Protein AF-A0AA38L4W4-F1 (afdb_monomer)

Organism: NCBI:txid2804958

Nearest PDB structures (foldseek):
  6xns-assembly1_B  TM=3.074E-01  e=1.200E+00  synthetic construct
  6xr2-assembly1_A  TM=2.740E-01  e=6.278E+00  synthetic construct
  6xr1-assembly1_A  TM=2.408E-01  e=6.834E+00  synthetic construct

Structure (mmCIF, N/CA/C/O backbone):
data_AF-A0AA38L4W4-F1
#
_entry.id   AF-A0AA38L4W4-F1
#
loop_
_atom_site.group_PDB
_atom_site.id
_atom_site.type_symbol
_atom_site.label_atom_id
_atom_site.label_alt_id
_atom_site.label_comp_id
_atom_site.label_asym_id
_atom_site.label_entity_id
_atom_site.label_seq_id
_atom_site.pdbx_PDB_ins_code
_atom_site.Cartn_x
_atom_site.Cartn_y
_atom_site.Cartn_z
_atom_site.occupancy
_atom_site.B_iso_or_equiv
_atom_site.auth_seq_id
_atom_site.auth_comp_id
_atom_site.auth_asym_id
_atom_site.auth_atom_id
_atom_site.pdbx_PDB_model_num
ATOM 1 N N . MET A 1 1 ? -20.985 -38.200 27.742 1.00 36.62 1 MET A N 1
ATOM 2 C CA . MET A 1 1 ? -21.095 -37.458 29.016 1.00 36.62 1 MET A CA 1
ATOM 3 C C . MET A 1 1 ? -19.971 -36.425 29.022 1.00 36.62 1 MET A C 1
ATOM 5 O O . MET A 1 1 ? -18.823 -36.801 29.192 1.00 36.62 1 MET A O 1
ATOM 9 N N . VAL A 1 2 ? -20.262 -35.171 28.666 1.00 36.47 2 VAL A N 1
ATOM 10 C CA . VAL A 1 2 ? -19.267 -34.078 28.641 1.00 36.47 2 VAL A CA 1
ATOM 11 C C . VAL A 1 2 ? -19.357 -33.360 29.991 1.00 36.47 2 VAL A C 1
ATOM 13 O O . VAL A 1 2 ? -20.481 -33.043 30.386 1.00 36.47 2 VAL A O 1
ATOM 16 N N . PRO A 1 3 ? -18.257 -33.122 30.730 1.00 41.88 3 PRO A N 1
ATOM 17 C CA . PRO A 1 3 ? -18.348 -32.478 32.035 1.00 41.88 3 PRO A CA 1
ATOM 18 C C . PRO A 1 3 ? -18.835 -31.034 31.882 1.00 41.88 3 PRO A C 1
ATOM 20 O O . PRO A 1 3 ? -18.290 -30.259 31.093 1.00 41.88 3 PRO A O 1
ATOM 23 N N . ALA A 1 4 ? -19.870 -30.679 32.641 1.00 43.75 4 ALA A N 1
ATOM 24 C CA . ALA A 1 4 ? -20.358 -29.315 32.748 1.00 43.75 4 ALA A CA 1
ATOM 25 C C . ALA A 1 4 ? -19.302 -28.447 33.450 1.00 43.75 4 ALA A C 1
ATOM 27 O O . ALA A 1 4 ? -18.965 -28.678 34.609 1.00 43.75 4 ALA A O 1
ATOM 28 N N . TRP A 1 5 ? -18.783 -27.441 32.746 1.00 36.19 5 TRP A N 1
ATOM 29 C CA . TRP A 1 5 ? -17.959 -26.393 33.346 1.00 36.19 5 TRP A CA 1
ATOM 30 C C . TRP A 1 5 ? -18.799 -25.579 34.346 1.00 36.19 5 TRP A C 1
ATOM 32 O O . TRP A 1 5 ? -19.911 -25.170 33.989 1.00 36.19 5 TRP A O 1
ATOM 42 N N . PRO A 1 6 ? -18.310 -25.296 35.569 1.00 47.44 6 PRO A N 1
ATOM 43 C CA . PRO A 1 6 ? -19.050 -24.482 36.524 1.00 47.44 6 PRO A CA 1
ATOM 44 C C . PRO A 1 6 ? -19.206 -23.055 35.984 1.00 47.44 6 PRO A C 1
ATOM 46 O O . PRO A 1 6 ? -18.238 -22.305 35.867 1.00 47.44 6 PRO A O 1
ATOM 49 N N . ARG A 1 7 ? -20.439 -22.659 35.650 1.00 54.59 7 ARG A N 1
ATOM 50 C CA . ARG A 1 7 ? -20.786 -21.257 35.392 1.00 54.59 7 ARG A CA 1
ATOM 51 C C . ARG A 1 7 ? -21.053 -20.567 36.722 1.00 54.59 7 ARG A C 1
ATOM 53 O O . ARG A 1 7 ? -22.161 -20.663 37.238 1.00 54.59 7 ARG A O 1
ATOM 60 N N . ARG A 1 8 ? -20.053 -19.860 37.242 1.00 44.84 8 ARG A N 1
ATOM 61 C CA . ARG A 1 8 ? -20.207 -18.614 38.015 1.00 44.84 8 ARG A CA 1
ATOM 62 C C . ARG A 1 8 ? -18.814 -18.046 38.268 1.00 44.84 8 ARG A C 1
ATOM 64 O O . ARG A 1 8 ? -18.129 -18.460 39.195 1.00 44.84 8 ARG A O 1
ATOM 71 N N . PHE A 1 9 ? -18.404 -17.113 37.415 1.00 46.19 9 PHE A N 1
ATOM 72 C CA . PHE A 1 9 ? -17.373 -16.153 37.794 1.00 46.19 9 PHE A CA 1
ATOM 73 C C . PHE A 1 9 ? -18.057 -15.042 38.608 1.00 46.19 9 PHE A C 1
ATOM 75 O O . PHE A 1 9 ? -19.185 -14.683 38.259 1.00 46.19 9 PHE A O 1
ATOM 82 N N . PRO A 1 10 ? -17.443 -14.538 39.692 1.00 44.75 10 PRO A N 1
ATOM 83 C CA . PRO A 1 10 ? -17.998 -13.434 40.468 1.00 44.75 10 PRO A CA 1
ATOM 84 C C . PRO A 1 10 ? -18.181 -12.194 39.585 1.00 44.75 10 PRO A C 1
ATOM 86 O O . PRO A 1 10 ? -17.323 -11.900 38.751 1.00 44.75 10 PRO A O 1
ATOM 89 N N . GLU A 1 11 ? -19.282 -11.465 39.775 1.00 49.28 11 GLU A N 1
ATOM 90 C CA . GLU A 1 11 ? -19.464 -10.117 39.226 1.00 49.28 11 GLU A CA 1
ATOM 91 C C . GLU A 1 11 ? -18.532 -9.151 39.962 1.00 49.28 11 GLU A C 1
ATOM 93 O O . GLU A 1 11 ? -18.921 -8.445 40.890 1.00 49.28 11 GLU A O 1
ATOM 98 N N . GLU A 1 12 ? -17.262 -9.145 39.573 1.00 49.62 12 GLU A N 1
ATOM 99 C CA . GLU A 1 12 ? -16.357 -8.072 39.943 1.00 49.62 12 GLU A CA 1
ATOM 100 C C . GLU A 1 12 ? -16.561 -6.938 38.941 1.00 49.62 12 GLU A C 1
ATOM 102 O O . GLU A 1 12 ? -16.308 -7.076 37.742 1.00 49.62 12 GLU A O 1
ATOM 107 N N . ASN A 1 13 ? -17.070 -5.814 39.444 1.00 49.19 13 ASN A N 1
ATOM 108 C CA . ASN A 1 13 ? -17.356 -4.583 38.711 1.00 49.19 13 ASN A CA 1
ATOM 109 C C . ASN A 1 13 ? -16.047 -3.854 38.334 1.00 49.19 13 ASN A C 1
ATOM 111 O O . ASN A 1 13 ? -15.855 -2.664 38.584 1.00 49.19 13 ASN A O 1
ATOM 115 N N . GLN A 1 14 ? -15.091 -4.600 37.785 1.00 54.34 14 GLN A N 1
ATOM 116 C CA . GLN A 1 14 ? -13.832 -4.095 37.284 1.00 54.34 14 GLN A CA 1
ATOM 117 C C . GLN A 1 14 ? -14.110 -3.535 35.893 1.00 54.34 14 GLN A C 1
ATOM 119 O O . GLN A 1 14 ? -14.632 -4.248 35.034 1.00 54.34 14 GLN A O 1
ATOM 124 N N . LYS A 1 15 ? -13.787 -2.255 35.655 1.00 57.62 15 LYS A N 1
ATOM 125 C CA . LYS A 1 15 ? -13.764 -1.669 34.305 1.00 57.62 15 LYS A CA 1
ATOM 126 C C . LYS A 1 15 ? -12.789 -2.483 33.453 1.00 57.62 15 LYS A C 1
ATOM 128 O O . LYS A 1 15 ? -11.603 -2.179 33.383 1.00 57.62 15 LYS A O 1
ATOM 133 N N . ARG A 1 16 ? -13.274 -3.568 32.858 1.00 65.12 16 ARG A N 1
ATOM 134 C CA . ARG A 1 16 ? -12.493 -4.404 31.964 1.00 65.12 16 ARG A CA 1
ATOM 135 C C . ARG A 1 16 ? -12.269 -3.568 30.715 1.00 65.12 16 ARG A C 1
ATOM 137 O O . ARG A 1 16 ? -13.240 -3.132 30.099 1.00 65.12 16 ARG A O 1
ATOM 144 N N . ASN A 1 17 ? -11.005 -3.306 30.387 1.00 76.88 17 ASN A N 1
ATOM 145 C CA . ASN A 1 17 ? -10.654 -2.606 29.155 1.00 76.88 17 ASN A CA 1
ATOM 146 C C . ASN A 1 17 ? -11.386 -3.268 27.988 1.00 76.88 17 ASN A C 1
ATOM 148 O O . ASN A 1 17 ? -11.417 -4.502 27.893 1.00 76.88 17 ASN A O 1
ATOM 152 N N . SER A 1 18 ? -11.999 -2.456 27.128 1.00 88.25 18 SER A N 1
ATOM 153 C CA . SER A 1 18 ? -12.700 -2.998 25.972 1.00 88.25 18 SER A CA 1
ATOM 154 C C . SER A 1 18 ? -11.694 -3.712 25.054 1.00 88.25 18 SER A C 1
ATOM 156 O O . SER A 1 18 ? -10.505 -3.355 25.036 1.00 88.25 18 SER A O 1
ATOM 158 N N . PRO A 1 19 ? -12.116 -4.729 24.282 1.00 91.31 19 PRO A N 1
ATOM 159 C CA . PRO A 1 19 ? -11.262 -5.320 23.254 1.00 91.31 19 PRO A CA 1
ATOM 160 C C . PRO A 1 19 ? -10.647 -4.253 22.335 1.00 91.31 19 PRO A C 1
ATOM 162 O O . PRO A 1 19 ? -9.472 -4.336 21.986 1.00 91.31 19 PRO A O 1
ATOM 165 N N . GLU A 1 20 ? -11.407 -3.205 22.017 1.00 94.06 20 GLU A N 1
ATOM 166 C CA . GLU A 1 20 ? -10.971 -2.065 21.217 1.00 94.06 20 GLU A CA 1
ATOM 167 C C . GLU A 1 20 ? -9.845 -1.259 21.875 1.00 94.06 20 GLU A C 1
ATOM 169 O O . GLU A 1 20 ? -8.955 -0.788 21.168 1.00 94.06 20 GLU A O 1
ATOM 174 N N . ASP A 1 21 ? -9.840 -1.114 23.203 1.00 94.56 21 ASP A N 1
ATOM 175 C CA . ASP A 1 21 ? -8.754 -0.434 23.923 1.00 94.56 21 ASP A CA 1
ATOM 176 C C . ASP A 1 21 ? -7.457 -1.243 23.850 1.00 94.56 21 ASP A C 1
ATOM 178 O O . ASP A 1 21 ? -6.384 -0.681 23.640 1.00 94.56 21 ASP A O 1
ATOM 182 N N . THR A 1 22 ? -7.559 -2.571 23.947 1.00 95.62 22 THR A N 1
ATOM 183 C CA . THR A 1 22 ? -6.402 -3.471 23.816 1.00 95.62 22 THR A CA 1
ATOM 184 C C . THR A 1 22 ? -5.843 -3.433 22.395 1.00 95.62 22 THR A C 1
ATOM 186 O O . THR A 1 22 ? -4.632 -3.339 22.205 1.00 95.62 22 THR A O 1
ATOM 189 N N . ILE A 1 23 ? -6.718 -3.447 21.387 1.00 97.12 23 ILE A N 1
ATOM 190 C CA . ILE A 1 23 ? -6.331 -3.312 19.978 1.00 97.12 23 ILE A CA 1
ATOM 191 C C . ILE A 1 23 ? -5.635 -1.965 19.741 1.00 97.12 23 ILE A C 1
ATOM 193 O O . ILE A 1 23 ? -4.568 -1.938 19.129 1.00 97.12 23 ILE A O 1
ATOM 197 N N . ARG A 1 24 ? -6.193 -0.856 20.251 1.00 95.38 24 ARG A N 1
ATOM 198 C CA . ARG A 1 24 ? -5.575 0.478 20.143 1.00 95.38 24 ARG A CA 1
ATOM 199 C C . ARG A 1 24 ? -4.208 0.527 20.816 1.00 95.38 24 ARG A C 1
ATOM 201 O O . ARG A 1 24 ? -3.267 1.036 20.215 1.00 95.38 24 ARG A O 1
ATOM 208 N N . ALA A 1 25 ? -4.076 -0.041 22.013 1.00 96.06 25 ALA A N 1
ATOM 209 C CA . ALA A 1 25 ? -2.800 -0.103 22.719 1.00 96.06 25 ALA A CA 1
ATOM 210 C C . ALA A 1 25 ? -1.736 -0.875 21.918 1.00 96.06 25 ALA A C 1
ATOM 212 O O . ALA A 1 25 ? -0.610 -0.401 21.782 1.00 96.06 25 ALA A O 1
ATOM 213 N N . LEU A 1 26 ? -2.094 -2.020 21.327 1.00 95.75 26 LEU A N 1
ATOM 214 C CA . LEU A 1 26 ? -1.183 -2.790 20.474 1.00 95.75 26 LEU A CA 1
ATOM 215 C C . LEU A 1 26 ? -0.813 -2.051 19.184 1.00 95.75 26 LEU A C 1
ATOM 217 O O . LEU A 1 26 ? 0.344 -2.101 18.776 1.00 95.75 26 LEU A O 1
ATOM 221 N N . GLY A 1 27 ? -1.765 -1.353 18.561 1.00 93.62 27 GLY A N 1
ATOM 222 C CA . GLY A 1 27 ? -1.502 -0.512 17.391 1.00 93.62 27 GLY A CA 1
ATOM 223 C C . GLY A 1 27 ? -0.515 0.614 17.707 1.00 93.62 27 GLY A C 1
ATOM 224 O O . GLY A 1 27 ? 0.472 0.785 16.999 1.00 93.62 27 GLY A O 1
ATOM 225 N N . LEU A 1 28 ? -0.714 1.322 18.823 1.00 93.19 28 LEU A N 1
ATOM 226 C CA . LEU A 1 28 ? 0.213 2.359 19.290 1.00 93.19 28 LEU A CA 1
ATOM 227 C C . LEU A 1 28 ? 1.597 1.789 19.623 1.00 93.19 28 LEU A C 1
ATOM 229 O O . LEU A 1 28 ? 2.609 2.387 19.263 1.00 93.19 28 LEU A O 1
ATOM 233 N N . MET A 1 29 ? 1.651 0.618 20.261 1.00 92.88 29 MET A N 1
ATOM 234 C CA . MET A 1 29 ? 2.903 -0.087 20.536 1.00 92.88 29 MET A CA 1
ATOM 235 C C . MET A 1 29 ? 3.629 -0.472 19.241 1.00 92.88 29 MET A C 1
ATOM 237 O O . MET A 1 29 ? 4.840 -0.294 19.150 1.00 92.88 29 MET A O 1
ATOM 241 N N . ALA A 1 30 ? 2.909 -0.941 18.220 1.00 91.56 30 ALA A N 1
ATOM 242 C CA . ALA A 1 30 ? 3.486 -1.221 16.910 1.00 91.56 30 ALA A CA 1
ATOM 243 C C . ALA A 1 30 ? 4.042 0.045 16.242 1.00 91.56 30 ALA A C 1
ATOM 245 O O . ALA A 1 30 ? 5.170 0.032 15.750 1.00 91.56 30 ALA A O 1
ATOM 246 N N . SER A 1 31 ? 3.298 1.154 16.272 1.00 88.06 31 SER A N 1
ATOM 247 C CA . SER A 1 31 ? 3.785 2.446 15.778 1.00 88.06 31 SER A CA 1
ATOM 248 C C . SER A 1 31 ? 5.046 2.884 16.522 1.00 88.06 31 SER A C 1
ATOM 250 O O . SER A 1 31 ? 6.015 3.306 15.893 1.00 88.06 31 SER A O 1
ATOM 252 N N . TYR A 1 32 ? 5.082 2.714 17.846 1.00 88.50 32 TYR A N 1
ATOM 253 C CA . TYR A 1 32 ? 6.272 2.985 18.646 1.00 88.50 32 TYR A CA 1
ATOM 254 C C . TYR A 1 32 ? 7.454 2.099 18.237 1.00 88.50 32 TYR A C 1
ATOM 256 O O . TYR A 1 32 ? 8.522 2.630 17.961 1.00 88.50 32 TYR A O 1
ATOM 264 N N . PHE A 1 33 ? 7.273 0.780 18.114 1.00 88.19 33 PHE A N 1
ATOM 265 C CA . PHE A 1 33 ? 8.324 -0.136 17.648 1.00 88.19 33 PHE A CA 1
ATOM 266 C C . PHE A 1 33 ? 8.833 0.222 16.254 1.00 88.19 33 PHE A C 1
ATOM 268 O O . PHE A 1 33 ? 10.025 0.109 15.988 1.00 88.19 33 PHE A O 1
ATOM 275 N N . SER A 1 34 ? 7.944 0.696 15.378 1.00 81.94 34 SER A N 1
ATOM 276 C CA . SER A 1 34 ? 8.323 1.195 14.063 1.00 81.94 34 SER A CA 1
ATOM 277 C C . SER A 1 34 ? 9.214 2.433 14.175 1.00 81.94 34 SER A C 1
ATOM 279 O O . SER A 1 34 ? 10.205 2.525 13.470 1.00 81.94 34 SER A O 1
ATOM 281 N N . MET A 1 35 ? 8.899 3.382 15.056 1.00 81.12 35 MET A N 1
ATOM 282 C CA . MET A 1 35 ? 9.623 4.658 15.138 1.00 81.12 35 MET A CA 1
ATOM 283 C C . MET A 1 35 ? 10.880 4.617 16.021 1.00 81.12 35 MET A C 1
ATOM 285 O O . MET A 1 35 ? 11.835 5.357 15.790 1.00 81.12 35 MET A O 1
ATOM 289 N N . ALA A 1 36 ? 10.901 3.761 17.041 1.00 76.88 36 ALA A N 1
ATOM 290 C CA . ALA A 1 36 ? 11.978 3.644 18.019 1.00 76.88 36 ALA A CA 1
ATOM 291 C C . ALA A 1 36 ? 13.003 2.582 17.577 1.00 76.88 36 ALA A C 1
ATOM 293 O O . ALA A 1 36 ? 13.119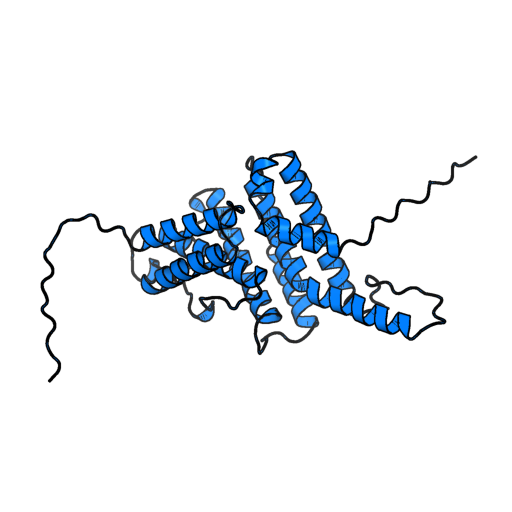 1.499 18.153 1.00 76.88 36 ALA A O 1
ATOM 294 N N . SER A 1 37 ? 13.767 2.920 16.536 1.00 61.97 37 SER A N 1
ATOM 295 C CA . SER A 1 37 ? 14.680 2.026 15.801 1.00 61.97 37 SER A CA 1
ATOM 296 C C . SER A 1 37 ? 15.822 1.396 16.615 1.00 61.97 37 SER A C 1
ATOM 298 O O . SER A 1 37 ? 16.439 0.439 16.155 1.00 61.97 37 SER A O 1
ATOM 300 N N . ARG A 1 38 ? 16.130 1.895 17.822 1.00 62.22 38 ARG A N 1
ATOM 301 C CA . ARG A 1 38 ? 17.295 1.435 18.608 1.00 62.22 38 ARG A CA 1
ATOM 302 C C . ARG A 1 38 ? 17.083 0.131 19.379 1.00 62.22 38 ARG A C 1
ATOM 304 O O . ARG A 1 38 ? 18.058 -0.566 19.640 1.00 62.22 38 ARG A O 1
ATOM 311 N N . HIS A 1 39 ? 15.847 -0.198 19.752 1.00 63.44 39 HIS A N 1
ATOM 312 C CA . HIS A 1 39 ? 15.561 -1.345 20.631 1.00 63.44 39 HIS A CA 1
ATOM 313 C C . HIS A 1 39 ? 14.517 -2.312 20.072 1.00 63.44 39 HIS A C 1
ATOM 315 O O . HIS A 1 39 ? 14.283 -3.372 20.654 1.00 63.44 39 HIS A O 1
ATOM 321 N N . HIS A 1 40 ? 13.897 -1.974 18.943 1.00 71.69 40 HIS A N 1
ATOM 322 C CA . HIS A 1 40 ? 12.813 -2.753 18.364 1.00 71.69 40 HIS A CA 1
ATOM 323 C C . HIS A 1 40 ? 13.105 -3.063 16.902 1.00 71.69 40 HIS A C 1
ATOM 325 O O . HIS A 1 40 ? 13.532 -2.201 16.137 1.00 71.69 40 HIS A O 1
ATOM 331 N N . SER A 1 41 ? 12.899 -4.323 16.519 1.00 76.56 41 SER A N 1
ATOM 332 C CA . SER A 1 41 ? 13.061 -4.756 15.139 1.00 76.56 41 SER A CA 1
ATOM 333 C C . SER A 1 41 ? 11.758 -4.567 14.366 1.00 76.56 41 SER A C 1
ATOM 335 O O . SER A 1 41 ? 10.661 -4.532 14.931 1.00 76.56 41 SER A O 1
ATOM 337 N N . ARG A 1 42 ? 11.866 -4.544 13.037 1.00 78.75 42 ARG A N 1
ATOM 338 C CA . ARG A 1 42 ? 10.704 -4.608 12.137 1.00 78.75 42 ARG A CA 1
ATOM 339 C C . ARG A 1 42 ? 9.828 -5.837 12.394 1.00 78.75 42 ARG A C 1
ATOM 341 O O . ARG A 1 42 ? 8.623 -5.789 12.156 1.00 78.75 42 ARG A O 1
ATOM 348 N N . ASP A 1 43 ? 10.422 -6.917 12.898 1.00 84.44 43 ASP A N 1
ATOM 349 C CA . ASP A 1 43 ? 9.697 -8.123 13.284 1.00 84.44 43 ASP A CA 1
ATOM 350 C C . ASP A 1 43 ? 8.865 -7.921 14.546 1.00 84.44 43 ASP A C 1
ATOM 352 O O . ASP A 1 43 ? 7.745 -8.423 14.601 1.00 84.44 43 ASP A O 1
ATOM 356 N N . SER A 1 44 ? 9.345 -7.135 15.516 1.00 88.88 44 SER A N 1
ATOM 357 C CA . SER A 1 44 ? 8.550 -6.754 16.688 1.00 88.88 44 SER A CA 1
ATOM 358 C C . SER A 1 44 ? 7.322 -5.941 16.284 1.00 88.88 44 SER A C 1
ATOM 360 O O . SER A 1 44 ? 6.218 -6.229 16.749 1.00 88.88 44 SER A O 1
ATOM 362 N N . THR A 1 45 ? 7.485 -4.970 15.379 1.00 89.62 45 THR A N 1
ATOM 363 C CA . THR A 1 45 ? 6.362 -4.206 14.816 1.00 89.62 45 THR A CA 1
ATOM 364 C C . THR A 1 45 ? 5.372 -5.124 14.110 1.00 89.62 45 THR A C 1
ATOM 366 O O . THR A 1 45 ? 4.177 -5.087 14.399 1.00 89.62 45 THR A O 1
ATOM 369 N N . TRP A 1 46 ? 5.866 -5.992 13.224 1.00 89.81 46 TRP A N 1
ATOM 370 C CA . TRP A 1 46 ? 5.026 -6.936 12.490 1.00 89.81 46 TRP A CA 1
ATOM 371 C C . TRP A 1 46 ? 4.265 -7.884 13.430 1.00 89.81 46 TRP A C 1
ATOM 373 O O . TRP A 1 46 ? 3.064 -8.079 13.259 1.00 89.81 46 TRP A O 1
ATOM 383 N N . ALA A 1 47 ? 4.916 -8.414 14.468 1.00 92.12 47 ALA A N 1
ATOM 384 C CA . ALA A 1 47 ? 4.283 -9.282 15.459 1.00 92.12 47 ALA A CA 1
ATOM 385 C C . ALA A 1 47 ? 3.203 -8.552 16.280 1.00 92.12 47 ALA A C 1
ATOM 387 O O . ALA A 1 47 ? 2.127 -9.107 16.517 1.00 92.12 47 ALA A O 1
ATOM 388 N N . ALA A 1 48 ? 3.457 -7.303 16.683 1.00 94.00 48 ALA A N 1
ATOM 389 C CA 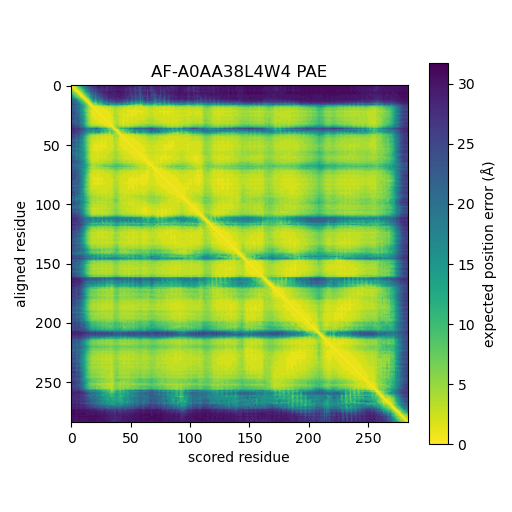. ALA A 1 48 ? 2.488 -6.482 17.408 1.00 94.00 48 ALA A CA 1
ATOM 390 C C . ALA A 1 48 ? 1.244 -6.181 16.555 1.00 94.00 48 ALA A C 1
ATOM 392 O O . ALA A 1 48 ? 0.117 -6.376 17.021 1.00 94.00 48 ALA A O 1
ATOM 393 N N . ILE A 1 49 ? 1.438 -5.795 15.287 1.00 95.31 49 ILE A N 1
ATOM 394 C CA . ILE A 1 49 ? 0.345 -5.611 14.318 1.00 95.31 49 ILE A CA 1
ATOM 395 C C . ILE A 1 49 ? -0.408 -6.921 14.125 1.00 95.31 49 ILE A C 1
ATOM 397 O O . ILE A 1 49 ? -1.637 -6.923 14.097 1.00 95.31 49 ILE A O 1
ATOM 401 N N . ALA A 1 50 ? 0.301 -8.048 14.052 1.00 94.75 50 ALA A N 1
ATOM 402 C CA . ALA A 1 50 ? -0.337 -9.334 13.849 1.00 94.75 50 ALA A CA 1
ATOM 403 C C . ALA A 1 50 ? -1.254 -9.740 15.001 1.00 94.75 50 ALA A C 1
ATOM 405 O O . ALA A 1 50 ? -2.366 -10.234 14.777 1.00 94.75 50 ALA A O 1
ATOM 406 N N . LEU A 1 51 ? -0.824 -9.478 16.234 1.00 96.50 51 LEU A N 1
ATOM 407 C CA . LEU A 1 51 ? -1.663 -9.670 17.406 1.00 96.50 51 LEU A CA 1
ATOM 408 C C . LEU A 1 51 ? -2.872 -8.725 17.383 1.00 96.50 51 LEU A C 1
ATOM 410 O O . LEU A 1 51 ? -3.997 -9.187 17.582 1.00 96.50 51 LEU A O 1
ATOM 414 N N . ALA A 1 52 ? -2.670 -7.441 17.068 1.00 97.25 52 ALA A N 1
ATOM 415 C CA . ALA A 1 52 ? -3.755 -6.466 16.944 1.00 97.25 52 ALA A CA 1
ATOM 416 C C . ALA A 1 52 ? -4.785 -6.891 15.883 1.00 97.25 52 ALA A C 1
ATOM 418 O O . ALA A 1 52 ? -5.981 -6.920 16.160 1.00 97.25 52 ALA A O 1
ATOM 419 N N . ALA A 1 53 ? -4.335 -7.314 14.699 1.00 96.56 53 ALA A N 1
ATOM 420 C CA . ALA A 1 53 ? -5.186 -7.790 13.611 1.00 96.56 53 ALA A CA 1
ATOM 421 C C . ALA A 1 53 ? -5.968 -9.055 13.999 1.00 96.56 53 ALA A C 1
ATOM 423 O O . ALA A 1 53 ? -7.150 -9.196 13.668 1.00 96.56 53 ALA A O 1
ATOM 424 N N . LYS A 1 54 ? -5.343 -9.978 14.740 1.00 96.25 54 LYS A N 1
ATOM 425 C CA . LYS A 1 54 ? -6.020 -11.176 15.252 1.00 96.25 54 LYS A CA 1
ATOM 426 C C . LYS A 1 54 ? -7.105 -10.821 16.271 1.00 96.25 54 LYS A C 1
ATOM 428 O O . LYS A 1 54 ? -8.198 -11.383 16.196 1.00 96.25 54 LYS A O 1
ATOM 433 N N . LEU A 1 55 ? -6.841 -9.873 17.170 1.00 96.81 55 LEU A N 1
ATOM 434 C CA . LEU A 1 55 ? -7.835 -9.380 18.126 1.00 96.81 55 LEU A CA 1
ATOM 435 C C . LEU A 1 55 ? -8.954 -8.586 17.438 1.00 96.81 55 LEU A C 1
ATOM 437 O O . LEU A 1 55 ? -10.116 -8.803 17.769 1.00 96.81 55 LEU A O 1
ATOM 441 N N . CYS A 1 56 ? -8.646 -7.771 16.422 1.00 95.94 56 CYS A N 1
ATOM 442 C CA . CYS A 1 56 ? -9.645 -7.121 15.565 1.00 95.94 56 CYS A CA 1
ATOM 443 C C . CYS A 1 56 ? -10.627 -8.135 14.976 1.00 95.94 56 CYS A C 1
ATOM 445 O O . CYS A 1 56 ? -11.842 -7.941 15.034 1.00 95.94 56 CYS A O 1
ATOM 447 N N . LYS A 1 57 ? -10.109 -9.244 14.432 1.00 94.00 57 LYS A N 1
ATOM 448 C CA . LYS A 1 57 ? -10.945 -10.333 13.914 1.00 94.00 57 LYS A CA 1
ATOM 449 C C . LYS A 1 57 ? -11.793 -10.971 15.011 1.00 94.00 57 LYS A C 1
ATOM 451 O O . LYS A 1 57 ? -12.998 -11.106 14.820 1.00 94.00 57 LYS A O 1
ATOM 456 N N . GLY A 1 58 ? -11.187 -11.312 16.149 1.00 94.38 58 GLY A N 1
ATOM 457 C CA . GLY A 1 58 ? -11.881 -11.930 17.284 1.00 94.38 58 GL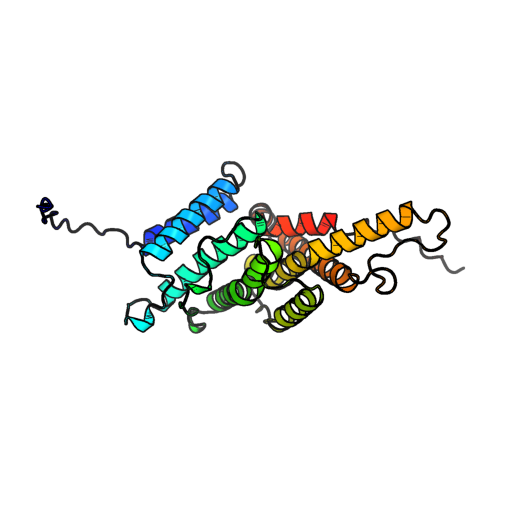Y A CA 1
ATOM 458 C C . GLY A 1 58 ? -12.996 -11.062 17.874 1.00 94.38 58 GLY A C 1
ATOM 459 O O . GLY A 1 58 ? -14.032 -11.586 18.266 1.00 94.38 58 GLY A O 1
ATOM 460 N N . ALA A 1 59 ? -12.820 -9.741 17.874 1.00 94.38 59 ALA A N 1
ATOM 461 C CA . ALA A 1 59 ? -13.827 -8.778 18.313 1.00 94.38 59 ALA A CA 1
ATOM 462 C C . ALA A 1 59 ? -14.835 -8.390 17.208 1.00 94.38 59 ALA A C 1
ATOM 464 O O . ALA A 1 59 ? -15.730 -7.585 17.452 1.00 94.38 59 ALA A O 1
ATOM 465 N N . GLY A 1 60 ? -14.711 -8.947 15.997 1.00 94.44 60 GLY A N 1
ATOM 466 C CA . GLY A 1 60 ? -15.661 -8.728 14.903 1.00 94.44 60 GLY A CA 1
ATOM 467 C C . GLY A 1 60 ? -15.498 -7.408 14.145 1.00 94.44 60 GLY A C 1
ATOM 468 O O . GLY A 1 60 ? -16.356 -7.087 13.336 1.00 94.44 60 GLY A O 1
ATOM 469 N N . LEU A 1 61 ? -14.404 -6.662 14.335 1.00 95.75 61 LEU A N 1
ATOM 470 C CA . LEU A 1 61 ? -14.227 -5.327 13.736 1.00 95.75 61 LEU A CA 1
ATOM 471 C C . LEU A 1 61 ? -14.099 -5.334 12.202 1.00 95.75 61 LEU A C 1
ATOM 473 O O . LEU A 1 61 ? -14.342 -4.324 11.559 1.00 95.75 61 LEU A O 1
ATOM 477 N N . HIS A 1 62 ? -13.744 -6.476 11.613 1.00 95.69 62 HIS A N 1
ATOM 478 C CA . HIS A 1 62 ? -13.731 -6.691 10.159 1.00 95.69 62 HIS A CA 1
ATOM 479 C C . HIS A 1 62 ? -15.129 -6.704 9.525 1.00 95.69 62 HIS A C 1
ATOM 481 O O . HIS A 1 62 ? -15.252 -6.740 8.297 1.00 95.69 62 HIS A O 1
ATOM 487 N N . ARG A 1 63 ? -16.170 -6.709 10.364 1.00 96.00 63 ARG A N 1
ATOM 488 C CA . ARG A 1 63 ? -17.562 -6.649 9.964 1.00 96.00 63 ARG A CA 1
ATOM 489 C C . ARG A 1 63 ? -18.160 -5.289 10.288 1.00 96.00 63 ARG A C 1
ATOM 491 O O . ARG A 1 63 ? -17.906 -4.765 11.370 1.00 96.00 63 ARG A O 1
ATOM 498 N N . ASP A 1 64 ? -18.967 -4.736 9.387 1.00 95.56 64 ASP A N 1
ATOM 499 C CA . ASP A 1 64 ? -19.515 -3.392 9.572 1.00 95.56 64 ASP A CA 1
ATOM 500 C C . ASP A 1 64 ? -20.462 -3.312 10.788 1.00 95.56 64 ASP A C 1
ATOM 502 O O . ASP A 1 64 ? -21.571 -3.857 10.739 1.00 95.56 64 ASP A O 1
ATOM 506 N N . PRO A 1 65 ? -20.092 -2.586 11.862 1.00 93.12 65 PRO A N 1
ATOM 507 C CA . PRO A 1 65 ? -20.899 -2.497 13.077 1.00 93.12 65 PRO A CA 1
ATOM 508 C C . PRO A 1 65 ? -22.308 -1.926 12.854 1.00 93.12 65 PRO A C 1
ATOM 510 O O . PRO A 1 65 ? -23.199 -2.215 13.658 1.00 93.12 65 PRO A O 1
ATOM 513 N N . ALA A 1 66 ? -22.538 -1.166 11.774 1.00 93.31 66 ALA A N 1
ATOM 514 C CA . ALA A 1 66 ? -23.853 -0.625 11.437 1.00 93.31 66 ALA A CA 1
ATOM 515 C C . ALA A 1 66 ? -24.894 -1.728 11.178 1.00 93.31 66 ALA A C 1
ATOM 517 O O . ALA A 1 66 ? -26.054 -1.579 11.555 1.00 93.31 66 ALA A O 1
ATOM 518 N N . ARG A 1 67 ? -24.486 -2.882 10.627 1.00 92.06 67 ARG A N 1
ATOM 519 C CA . ARG A 1 67 ? -25.398 -4.004 10.320 1.00 92.06 67 ARG A CA 1
ATOM 520 C C . ARG A 1 67 ? -26.006 -4.651 11.566 1.00 92.06 67 ARG A C 1
ATOM 522 O O . ARG A 1 67 ? -27.034 -5.313 11.471 1.00 92.06 67 ARG A O 1
ATOM 529 N N . TRP A 1 68 ? -25.368 -4.460 12.720 1.00 88.81 68 TRP A N 1
ATOM 530 C CA . TRP A 1 68 ? -25.791 -5.003 14.013 1.00 88.81 68 TRP A CA 1
ATOM 531 C C . TRP A 1 68 ? -26.211 -3.913 15.007 1.00 88.81 68 TRP A C 1
ATOM 533 O O . TRP A 1 68 ? -26.354 -4.207 16.192 1.00 88.81 68 TRP A O 1
ATOM 543 N N . ASN A 1 69 ? -26.406 -2.669 14.549 1.00 89.56 69 ASN A N 1
ATOM 544 C CA . ASN A 1 69 ? -26.787 -1.521 15.384 1.00 89.56 69 ASN A CA 1
ATOM 545 C C . ASN A 1 69 ? -25.862 -1.313 16.598 1.00 89.56 69 ASN A C 1
ATOM 547 O O . ASN A 1 69 ? -26.309 -0.985 17.698 1.00 89.56 69 ASN A O 1
ATOM 551 N N . LEU A 1 70 ? -24.561 -1.544 16.417 1.00 88.88 70 LEU A N 1
ATOM 552 C CA . LEU A 1 70 ? -23.591 -1.398 17.498 1.00 88.88 70 LEU A CA 1
ATOM 553 C C . LEU A 1 70 ? -23.241 0.084 17.714 1.00 88.88 70 LEU A C 1
ATOM 555 O O . LEU A 1 70 ? -23.170 0.843 16.747 1.00 88.88 70 LEU A O 1
ATOM 559 N N . PRO A 1 71 ? -22.967 0.520 18.957 1.00 89.31 71 PRO A N 1
ATOM 560 C CA . PRO A 1 71 ? -22.558 1.895 19.221 1.00 89.31 71 PRO A CA 1
ATOM 561 C C . PRO A 1 71 ? -21.160 2.185 18.654 1.00 89.31 71 PRO A C 1
ATOM 563 O O . PRO A 1 71 ? -20.366 1.278 18.398 1.00 89.31 71 PRO A O 1
ATOM 566 N N . LEU A 1 72 ? -20.836 3.477 18.517 1.00 90.06 72 LEU A N 1
ATOM 567 C CA . LEU A 1 72 ? -19.517 3.963 18.086 1.00 90.06 72 LEU A CA 1
ATOM 568 C C . LEU A 1 72 ? -19.067 3.418 16.715 1.00 90.06 72 LEU A C 1
ATOM 570 O O . LEU A 1 72 ? -17.872 3.198 16.503 1.00 90.06 72 LEU A O 1
ATOM 574 N N . VAL A 1 73 ? -20.017 3.237 15.788 1.00 92.38 73 VAL A N 1
ATOM 575 C CA . VAL A 1 73 ? -19.814 2.726 14.417 1.00 92.38 73 VAL A CA 1
ATOM 576 C C . VAL A 1 73 ? -18.553 3.304 13.777 1.00 92.38 73 VAL A C 1
ATOM 578 O O . VAL A 1 73 ? -17.640 2.556 13.436 1.00 92.38 73 VAL A O 1
ATOM 581 N N . GLN A 1 74 ? -18.444 4.633 13.715 1.00 92.19 74 GLN A N 1
ATOM 582 C CA . GLN A 1 74 ? -17.337 5.290 13.020 1.00 92.19 74 GLN A CA 1
ATOM 583 C C . GLN A 1 74 ? -15.974 5.045 13.676 1.00 92.19 74 GLN A C 1
ATOM 585 O O . GLN A 1 74 ? -14.992 4.778 12.988 1.00 92.19 74 GLN A O 1
ATOM 590 N N . ARG A 1 75 ? -15.907 5.027 15.014 1.00 91.12 75 ARG A N 1
ATOM 591 C CA . ARG A 1 75 ? -14.658 4.719 15.734 1.00 91.12 75 ARG A CA 1
ATOM 592 C C . ARG A 1 75 ? -14.216 3.275 15.510 1.00 91.12 75 ARG A C 1
ATOM 594 O O . ARG A 1 75 ? -13.022 3.010 15.421 1.00 91.12 75 ARG A O 1
ATOM 601 N N . ARG A 1 76 ? -15.169 2.344 15.424 1.00 94.25 76 ARG A N 1
ATOM 602 C CA . ARG A 1 76 ? -14.897 0.927 15.150 1.00 94.25 76 ARG A CA 1
ATOM 603 C C . ARG A 1 76 ? -14.433 0.706 13.712 1.00 94.25 76 ARG A C 1
ATOM 605 O O . ARG A 1 76 ? -13.441 0.008 13.523 1.00 94.25 76 ARG A O 1
ATOM 612 N N . ARG A 1 77 ? -15.079 1.356 12.736 1.00 95.31 77 ARG A N 1
ATOM 613 C CA . ARG A 1 77 ? -14.647 1.357 11.329 1.00 95.31 77 ARG A CA 1
ATOM 614 C C . ARG A 1 77 ? -13.232 1.916 11.181 1.00 95.31 77 ARG A C 1
ATOM 616 O O . ARG A 1 77 ? -12.374 1.257 10.602 1.00 95.31 77 ARG A O 1
ATOM 623 N N . ALA A 1 78 ? -12.958 3.078 11.778 1.00 93.69 78 ALA A N 1
ATOM 624 C CA . ALA A 1 78 ? -11.630 3.688 11.756 1.00 93.69 78 ALA A CA 1
ATOM 625 C C . ALA A 1 78 ? -10.566 2.775 12.387 1.00 93.69 78 ALA A C 1
ATOM 627 O O . ALA A 1 78 ? -9.512 2.570 11.794 1.00 93.69 78 ALA A O 1
ATOM 628 N N . LEU A 1 79 ? -10.853 2.175 13.550 1.00 95.19 79 LEU A N 1
ATOM 629 C CA . LEU A 1 79 ? -9.920 1.265 14.219 1.00 95.19 79 LEU A CA 1
ATOM 630 C C . LEU A 1 79 ? -9.616 0.017 13.381 1.00 95.19 79 LEU A C 1
ATOM 632 O O . LEU A 1 79 ? -8.460 -0.397 13.299 1.00 95.19 79 LEU A O 1
ATOM 636 N N . PHE A 1 80 ? -10.636 -0.580 12.759 1.00 96.62 80 PHE A N 1
ATOM 637 C CA . PHE A 1 80 ? -10.437 -1.707 11.856 1.00 96.62 80 PHE A CA 1
ATOM 638 C C . PHE A 1 80 ? -9.501 -1.334 10.707 1.00 96.62 80 PHE A C 1
ATOM 640 O O . PHE A 1 80 ? -8.497 -2.015 10.493 1.00 96.62 80 PHE A O 1
ATOM 647 N N . TRP A 1 81 ? -9.824 -0.256 9.991 1.00 96.38 81 TRP A N 1
ATOM 648 C CA . TRP A 1 81 ? -9.079 0.156 8.808 1.00 96.38 81 TRP A CA 1
ATOM 649 C C . TRP A 1 81 ? -7.652 0.604 9.130 1.00 96.38 81 TRP A C 1
ATOM 651 O O . TRP A 1 81 ? -6.753 0.317 8.343 1.00 96.38 81 TRP A O 1
ATOM 661 N N . GLU A 1 82 ? -7.413 1.207 10.297 1.00 94.81 82 GLU A N 1
ATOM 662 C CA . GLU A 1 82 ? -6.065 1.560 10.755 1.00 94.81 82 GLU A CA 1
ATOM 663 C C . GLU A 1 82 ? -5.190 0.316 10.962 1.00 94.81 82 GLU A C 1
ATOM 665 O O . GLU A 1 82 ? -4.062 0.238 10.468 1.00 94.81 82 GLU A O 1
ATOM 670 N N . VAL A 1 83 ? -5.728 -0.702 11.644 1.00 96.12 83 VAL A N 1
ATOM 671 C CA . VAL A 1 83 ? -5.019 -1.971 11.867 1.00 96.12 83 VAL A CA 1
ATOM 672 C C . VAL A 1 83 ? -4.839 -2.733 10.555 1.00 96.12 83 VAL A C 1
ATOM 674 O O . VAL A 1 83 ? -3.756 -3.254 10.291 1.00 96.12 83 VAL A O 1
ATOM 677 N N . TYR A 1 84 ? -5.880 -2.781 9.721 1.00 96.38 84 TYR A N 1
ATOM 678 C CA . TYR A 1 84 ? -5.845 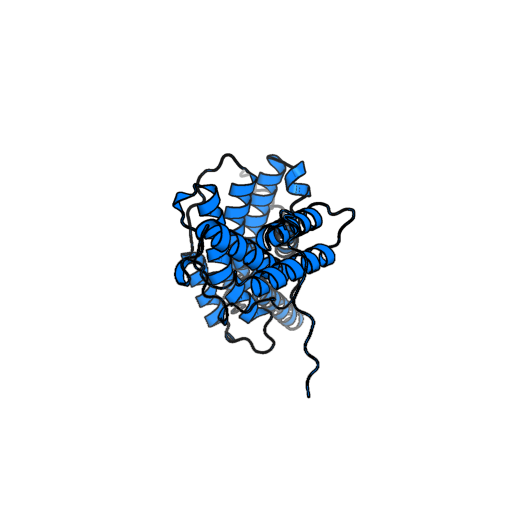-3.459 8.428 1.00 96.38 84 TYR A CA 1
ATOM 679 C C . TYR A 1 84 ? -4.795 -2.840 7.505 1.00 96.38 84 TYR A C 1
ATOM 681 O O . TYR A 1 84 ? -3.946 -3.546 6.969 1.00 96.38 84 TYR A O 1
ATOM 689 N N . GLN A 1 85 ? -4.796 -1.515 7.362 1.00 94.06 85 GLN A N 1
ATOM 690 C CA . GLN A 1 85 ? -3.814 -0.835 6.531 1.00 94.06 85 GLN A CA 1
ATOM 691 C C . GLN A 1 85 ? -2.391 -1.002 7.069 1.00 94.06 85 GLN A C 1
ATOM 693 O O . GLN A 1 85 ? -1.472 -1.212 6.276 1.00 94.06 85 GLN A O 1
ATOM 698 N N . SER A 1 86 ? -2.207 -0.969 8.390 1.00 92.69 86 SER A N 1
ATOM 699 C CA . SER A 1 86 ? -0.904 -1.226 9.009 1.00 92.69 86 SER A CA 1
ATOM 700 C C . SER A 1 86 ? -0.365 -2.619 8.659 1.00 92.69 86 SER A C 1
ATOM 702 O O . SER A 1 86 ? 0.814 -2.742 8.316 1.00 92.69 86 SER A O 1
ATOM 704 N N . ASP A 1 87 ? -1.217 -3.651 8.685 1.00 94.00 87 ASP A N 1
ATOM 705 C CA . ASP A 1 87 ? -0.877 -5.019 8.260 1.00 94.00 87 ASP A CA 1
ATOM 706 C C . ASP A 1 87 ? -0.472 -5.075 6.782 1.00 94.00 87 ASP A C 1
ATOM 708 O O . ASP A 1 87 ? 0.611 -5.566 6.454 1.00 94.00 87 ASP A O 1
ATOM 712 N N . ILE A 1 88 ? -1.294 -4.512 5.890 1.00 93.25 88 ILE A N 1
ATOM 713 C CA . ILE A 1 88 ? -1.026 -4.498 4.445 1.00 93.25 88 ILE A CA 1
ATOM 714 C C . ILE A 1 88 ? 0.298 -3.794 4.127 1.00 93.25 88 ILE A C 1
ATOM 716 O O . ILE A 1 88 ? 1.129 -4.338 3.397 1.00 93.25 88 ILE A O 1
ATOM 720 N N . SER A 1 89 ? 0.543 -2.615 4.704 1.00 88.38 89 SER A N 1
ATOM 721 C CA . SER A 1 89 ? 1.776 -1.862 4.458 1.00 88.38 89 SER A CA 1
ATOM 722 C C . SER A 1 89 ? 3.027 -2.621 4.910 1.00 88.38 89 SER A C 1
ATOM 724 O O . SER A 1 89 ? 4.008 -2.677 4.167 1.00 88.38 89 SER A O 1
ATOM 726 N N . HIS A 1 90 ? 2.998 -3.265 6.082 1.00 88.06 90 HIS A N 1
ATOM 727 C CA . HIS A 1 90 ? 4.131 -4.070 6.552 1.00 88.06 90 HIS A CA 1
ATOM 728 C C . HIS A 1 90 ? 4.315 -5.346 5.736 1.00 88.06 90 HIS A C 1
ATOM 730 O O . HIS A 1 90 ? 5.448 -5.722 5.434 1.00 88.06 90 HIS A O 1
ATOM 736 N N . SER A 1 91 ? 3.216 -5.988 5.352 1.00 89.12 91 SER A N 1
ATOM 737 C CA . SER A 1 91 ? 3.222 -7.190 4.525 1.00 89.12 91 SER A CA 1
ATOM 738 C C . SER A 1 91 ? 3.891 -6.931 3.173 1.00 89.12 91 SER A C 1
ATOM 740 O O . SER A 1 91 ? 4.799 -7.664 2.786 1.00 89.12 91 SER A O 1
ATOM 742 N N . ILE A 1 92 ? 3.569 -5.816 2.510 1.00 87.31 92 ILE A N 1
ATOM 743 C CA . ILE A 1 92 ? 4.239 -5.390 1.269 1.00 87.31 92 ILE A CA 1
ATOM 744 C C . ILE A 1 92 ? 5.717 -5.081 1.494 1.00 87.31 92 ILE A C 1
ATOM 746 O O . ILE A 1 92 ? 6.570 -5.534 0.728 1.00 87.31 92 ILE A O 1
ATOM 750 N N . ALA A 1 93 ? 6.033 -4.317 2.540 1.00 82.75 93 ALA A N 1
ATOM 751 C CA . ALA A 1 93 ? 7.400 -3.887 2.817 1.00 82.75 93 ALA A CA 1
ATOM 752 C C . ALA A 1 93 ? 8.336 -5.045 3.208 1.00 82.75 93 ALA A C 1
ATOM 754 O O . ALA A 1 93 ? 9.554 -4.906 3.097 1.00 82.75 93 ALA A O 1
ATOM 755 N N . LEU A 1 94 ? 7.788 -6.154 3.713 1.00 83.94 94 LEU A N 1
ATOM 756 C CA . LEU A 1 94 ? 8.529 -7.347 4.139 1.00 83.94 94 LEU A CA 1
ATOM 757 C C . LEU A 1 94 ? 8.385 -8.530 3.171 1.00 83.94 94 LEU A C 1
ATOM 759 O O . LEU A 1 94 ? 9.003 -9.565 3.402 1.00 83.94 94 LEU A O 1
ATOM 763 N N . GLY A 1 95 ? 7.559 -8.408 2.128 1.00 85.69 95 GLY A N 1
ATOM 764 C CA . GLY A 1 95 ? 7.227 -9.521 1.236 1.00 85.69 95 GLY A CA 1
ATOM 765 C C . GLY A 1 95 ? 6.486 -10.669 1.934 1.00 85.69 95 GLY A C 1
ATOM 766 O O . GLY A 1 95 ? 6.653 -11.827 1.565 1.00 85.69 95 GLY A O 1
ATOM 767 N N . ARG A 1 96 ? 5.703 -10.365 2.976 1.00 88.12 96 ARG A N 1
ATOM 768 C CA . ARG A 1 96 ? 4.938 -11.337 3.773 1.00 88.12 96 ARG A CA 1
ATOM 769 C C . ARG A 1 96 ? 3.470 -11.371 3.332 1.00 88.12 96 ARG A C 1
ATOM 771 O O . ARG A 1 96 ? 2.965 -10.360 2.849 1.00 88.12 96 ARG A O 1
ATOM 778 N N . PRO A 1 97 ? 2.760 -12.500 3.498 1.00 89.75 97 PRO A N 1
ATOM 779 C CA . PRO A 1 97 ? 1.329 -12.555 3.224 1.00 89.75 97 PRO A CA 1
ATOM 780 C C . PRO A 1 97 ? 0.533 -11.714 4.240 1.00 89.75 97 PRO A C 1
ATOM 782 O O . PRO A 1 97 ? 0.935 -11.635 5.404 1.00 89.75 97 PRO A O 1
ATOM 785 N N . PRO A 1 98 ? -0.611 -11.134 3.831 1.00 91.38 98 PRO A N 1
ATOM 786 C CA . PRO A 1 98 ? -1.470 -10.372 4.728 1.00 91.38 98 PRO A CA 1
ATOM 787 C C . PRO A 1 98 ? -2.205 -11.302 5.697 1.00 91.38 98 PRO A C 1
ATOM 789 O O . PRO A 1 98 ? -2.500 -12.459 5.387 1.00 91.38 98 PRO A O 1
ATOM 792 N N . ILE A 1 99 ? -2.572 -10.787 6.866 1.00 92.44 99 ILE A N 1
ATOM 793 C CA . ILE A 1 99 ? -3.188 -11.579 7.942 1.00 92.44 99 ILE A CA 1
ATOM 794 C C . ILE A 1 99 ? -4.674 -11.812 7.697 1.00 92.44 99 ILE A C 1
ATOM 796 O O . ILE A 1 99 ? -5.255 -12.801 8.165 1.00 92.44 99 ILE A O 1
ATOM 800 N N . THR A 1 100 ? -5.320 -10.870 7.016 1.00 92.25 100 THR A N 1
ATOM 801 C CA . THR A 1 100 ? -6.750 -10.925 6.720 1.00 92.25 100 THR A CA 1
ATOM 802 C C . THR A 1 100 ? -6.968 -10.668 5.234 1.00 92.25 100 THR A C 1
ATOM 804 O O . THR A 1 100 ? -6.790 -9.538 4.779 1.00 92.25 100 THR A O 1
ATOM 807 N N . PRO A 1 101 ? -7.370 -11.688 4.457 1.00 92.12 101 PRO A N 1
ATOM 808 C CA . PRO A 1 101 ? -7.771 -11.473 3.076 1.00 92.12 101 PRO A CA 1
ATOM 809 C C . PRO A 1 101 ? -8.971 -10.528 3.014 1.00 92.12 101 PRO A C 1
ATOM 811 O O . PRO A 1 101 ? -9.909 -10.652 3.807 1.00 92.12 101 PRO A O 1
ATOM 814 N N . LEU A 1 102 ? -8.957 -9.603 2.053 1.00 93.50 102 LEU A N 1
ATOM 815 C CA . LEU A 1 102 ? -10.018 -8.607 1.892 1.00 93.50 102 LEU A CA 1
ATOM 816 C C . LEU A 1 102 ? -11.393 -9.247 1.620 1.00 93.50 102 LEU A C 1
ATOM 818 O O . LEU A 1 102 ? -12.413 -8.677 1.980 1.00 93.50 102 LEU A O 1
ATOM 822 N N . SER A 1 103 ? -11.432 -10.461 1.061 1.00 93.25 103 SER A N 1
ATOM 823 C CA . SER A 1 103 ? -12.668 -11.215 0.793 1.00 93.25 103 SER A CA 1
ATOM 824 C C . SER A 1 103 ? -13.502 -11.540 2.039 1.00 93.25 103 SER A C 1
ATOM 826 O O . SER A 1 103 ? -14.680 -11.867 1.912 1.00 93.25 103 SER A O 1
ATOM 828 N N . PHE A 1 104 ? -12.920 -11.453 3.238 1.00 94.56 104 PHE A N 1
ATOM 829 C CA . PHE A 1 104 ? -13.628 -11.663 4.503 1.00 94.56 104 PHE A CA 1
ATOM 830 C C . PHE A 1 104 ? -14.057 -10.360 5.187 1.00 94.56 104 PHE A C 1
ATOM 832 O O . PHE A 1 104 ? -14.607 -10.414 6.286 1.00 94.56 104 PHE A O 1
ATOM 839 N N . VAL A 1 105 ? -13.799 -9.206 4.574 1.00 96.38 105 VAL A N 1
ATOM 840 C CA . VAL A 1 105 ? -14.043 -7.880 5.148 1.00 96.38 105 VAL A CA 1
ATOM 841 C C . VAL A 1 105 ? -15.276 -7.261 4.496 1.00 96.38 105 VAL A C 1
ATOM 843 O O . VAL A 1 105 ? -15.339 -7.163 3.275 1.00 96.38 105 VAL A O 1
ATOM 846 N N . ASP A 1 106 ? -16.239 -6.813 5.306 1.00 95.88 106 ASP A N 1
ATOM 847 C CA . ASP A 1 106 ? -17.387 -6.012 4.839 1.00 95.88 106 ASP A CA 1
ATOM 848 C C . ASP A 1 106 ? -17.508 -4.651 5.548 1.00 95.88 106 ASP A C 1
ATOM 850 O O . ASP A 1 106 ? -18.454 -3.910 5.301 1.00 95.88 106 ASP A O 1
ATOM 854 N N . CYS A 1 107 ? -16.536 -4.311 6.403 1.00 96.06 107 CYS A N 1
ATOM 855 C CA . CYS A 1 107 ? -16.473 -3.037 7.109 1.00 96.06 107 CYS A CA 1
ATOM 856 C C . CYS A 1 107 ? -16.317 -1.855 6.143 1.00 96.06 107 CYS A C 1
ATOM 858 O O . CYS A 1 107 ? -15.321 -1.767 5.422 1.00 96.06 107 CYS A O 1
ATOM 860 N N . ASP A 1 108 ? -17.252 -0.907 6.189 1.00 94.19 108 ASP A N 1
ATOM 861 C CA . ASP A 1 108 ? -17.155 0.341 5.431 1.00 94.19 108 ASP A CA 1
ATOM 862 C C . ASP A 1 108 ? -16.134 1.319 6.048 1.00 94.19 108 ASP A C 1
ATOM 864 O O . ASP A 1 108 ? -15.615 1.092 7.150 1.00 94.19 108 ASP A O 1
ATOM 868 N N . TYR A 1 109 ? -15.810 2.397 5.335 1.00 92.38 109 TYR A N 1
ATOM 869 C CA . TYR A 1 109 ? -14.970 3.481 5.842 1.00 92.38 109 TYR A CA 1
ATOM 870 C C . TYR A 1 109 ? -15.702 4.317 6.895 1.00 92.38 109 TYR A C 1
ATOM 872 O O . TYR A 1 109 ? -16.933 4.332 6.973 1.00 92.38 109 TYR A O 1
ATOM 880 N N . ALA A 1 110 ? -14.931 5.005 7.738 1.00 89.19 110 ALA A N 1
ATOM 881 C CA . ALA A 1 110 ? -15.513 5.949 8.680 1.00 89.19 110 ALA A CA 1
ATOM 882 C C . ALA A 1 110 ? -16.007 7.211 7.947 1.00 89.19 110 ALA A C 1
ATOM 884 O O . ALA A 1 110 ? -15.400 7.602 6.953 1.00 89.19 110 ALA A O 1
ATOM 885 N N . ASP A 1 111 ? -17.064 7.858 8.432 1.00 84.44 111 ASP A N 1
ATOM 886 C CA . ASP A 1 111 ? -17.609 9.071 7.804 1.00 84.44 111 ASP A CA 1
ATOM 887 C C . ASP A 1 111 ? -16.564 10.206 7.760 1.00 84.44 111 ASP A C 1
ATOM 889 O O . ASP A 1 111 ? -15.805 10.416 8.711 1.00 84.44 111 ASP A O 1
ATOM 893 N N . GLU A 1 112 ? -16.525 10.950 6.649 1.00 68.25 112 GLU A N 1
ATOM 894 C CA . GLU A 1 112 ? -15.560 12.041 6.417 1.00 68.25 112 GLU A CA 1
ATOM 895 C C . GLU A 1 112 ? -15.859 13.298 7.266 1.00 68.25 112 GLU A C 1
ATOM 897 O O . GLU A 1 112 ? -14.960 14.104 7.501 1.00 68.25 112 GLU A O 1
ATOM 902 N N . ASP A 1 113 ? -17.067 13.413 7.832 1.00 64.19 113 ASP A N 1
ATOM 903 C CA . ASP A 1 113 ? -17.508 14.531 8.690 1.00 64.19 113 ASP A CA 1
ATOM 904 C C . ASP A 1 113 ? -16.757 14.628 10.035 1.00 64.19 113 ASP A C 1
ATOM 906 O O . ASP A 1 113 ? -16.956 15.561 10.812 1.00 64.19 113 ASP A O 1
ATOM 910 N N . LEU A 1 114 ? -15.861 13.680 10.324 1.00 62.00 114 LEU A N 1
ATOM 911 C CA . LEU A 1 114 ? -15.002 13.690 11.513 1.00 62.00 114 LEU A CA 1
ATOM 912 C C . LEU A 1 114 ? -13.791 14.638 11.394 1.00 62.00 114 LEU A C 1
ATOM 914 O O . LEU A 1 114 ? -12.996 14.726 12.331 1.00 62.00 114 LEU A O 1
ATOM 918 N N . GLY A 1 115 ? -13.652 15.353 10.271 1.00 66.94 115 GLY A N 1
ATOM 919 C CA . GLY A 1 115 ? -12.640 16.389 10.049 1.00 66.94 115 GLY A CA 1
ATOM 920 C C . GLY A 1 115 ? -11.521 15.983 9.084 1.00 66.94 115 GLY A C 1
ATOM 921 O O . GLY A 1 115 ? -11.432 14.839 8.639 1.00 66.94 115 GLY A O 1
ATOM 922 N N . SER A 1 116 ? -10.628 16.933 8.782 1.00 65.25 116 SER A N 1
ATOM 923 C CA . SER A 1 116 ? -9.576 16.803 7.754 1.00 65.25 116 SER A CA 1
ATOM 924 C C . SER A 1 116 ? -8.652 15.595 7.950 1.00 65.25 116 SER A C 1
ATOM 926 O O . SER A 1 116 ? -8.290 14.923 6.983 1.00 65.25 116 SER A O 1
ATOM 928 N N . HIS A 1 117 ? -8.317 15.265 9.200 1.00 69.31 117 HIS A N 1
ATOM 929 C CA . HIS A 1 117 ? -7.498 14.098 9.522 1.00 69.31 117 HIS A CA 1
ATOM 930 C C . HIS A 1 117 ? -8.179 12.784 9.105 1.00 69.31 117 HIS A C 1
ATOM 932 O O . HIS A 1 117 ? -7.541 11.896 8.536 1.00 69.31 117 HIS A O 1
ATOM 938 N N . GLN A 1 118 ? -9.497 12.665 9.314 1.00 72.38 118 GLN A N 1
ATOM 939 C CA . GLN A 1 118 ? -10.246 11.478 8.901 1.00 72.38 118 GLN A CA 1
ATOM 940 C C . GLN A 1 118 ? -10.310 11.360 7.376 1.00 72.38 118 GLN A C 1
ATOM 942 O O . GLN A 1 118 ? -10.239 10.248 6.855 1.00 72.38 118 GLN A O 1
ATOM 947 N N . THR A 1 119 ? -10.366 12.479 6.649 1.00 74.94 119 THR A N 1
ATOM 948 C CA . THR A 1 119 ? -10.288 12.488 5.181 1.00 74.94 119 THR A CA 1
ATOM 949 C C . THR A 1 119 ? -8.970 11.883 4.686 1.00 74.94 119 THR A C 1
ATOM 951 O O . THR A 1 119 ? -8.981 11.027 3.798 1.00 74.94 119 THR A O 1
ATOM 954 N N . ILE A 1 120 ? -7.835 12.251 5.294 1.00 76.81 120 ILE A N 1
ATOM 955 C CA . ILE A 1 120 ? -6.516 11.690 4.948 1.00 76.81 120 ILE A CA 1
ATOM 956 C C . ILE A 1 120 ? -6.436 10.204 5.326 1.00 76.81 120 ILE A C 1
ATOM 958 O O . ILE A 1 120 ? -5.980 9.383 4.526 1.00 76.81 120 ILE A O 1
ATOM 962 N N . CYS A 1 121 ? -6.938 9.820 6.501 1.00 82.38 121 CYS A N 1
ATOM 963 C CA . CYS A 1 121 ? -7.013 8.415 6.904 1.00 82.38 121 CYS A CA 1
ATOM 964 C C . CYS A 1 121 ? -7.875 7.586 5.941 1.00 82.38 121 CYS A C 1
ATOM 966 O O . CYS A 1 121 ? -7.446 6.528 5.485 1.00 82.38 121 CYS A O 1
ATOM 968 N N . ASN A 1 122 ? -9.044 8.085 5.541 1.00 85.56 122 ASN A N 1
ATOM 969 C CA . ASN A 1 122 ? -9.901 7.422 4.561 1.00 85.56 122 ASN A CA 1
ATOM 970 C C . ASN A 1 122 ? -9.218 7.295 3.204 1.00 85.56 122 ASN A C 1
ATOM 972 O O . ASN A 1 122 ? -9.330 6.254 2.557 1.00 85.56 122 ASN A O 1
ATOM 976 N N . LEU A 1 123 ? -8.472 8.315 2.781 1.00 85.00 123 LEU A N 1
ATOM 977 C CA . LEU A 1 123 ? -7.670 8.237 1.569 1.00 85.00 123 LEU A CA 1
ATOM 978 C C . LEU A 1 123 ? -6.632 7.115 1.660 1.00 85.00 123 LEU A C 1
ATOM 980 O O . LEU A 1 123 ? -6.541 6.274 0.764 1.00 85.00 123 LEU A O 1
ATOM 984 N N . LYS A 1 124 ? -5.899 7.051 2.773 1.00 87.81 124 LYS A N 1
ATOM 985 C CA . LYS A 1 124 ? -4.945 5.979 3.068 1.00 87.81 124 LYS A CA 1
ATOM 986 C C . LYS A 1 124 ? -5.616 4.599 3.004 1.00 87.81 124 LYS A C 1
ATOM 988 O O . LYS A 1 124 ? -5.061 3.674 2.410 1.00 87.81 124 LYS A O 1
ATOM 993 N N . TYR A 1 125 ? -6.830 4.456 3.535 1.00 91.75 125 TYR A N 1
ATOM 994 C CA . TYR A 1 125 ? -7.589 3.201 3.483 1.00 91.75 125 TYR A CA 1
ATOM 995 C C . TYR A 1 125 ? -8.085 2.851 2.071 1.00 91.75 125 TYR A C 1
ATOM 997 O O . TYR A 1 125 ? -8.064 1.677 1.691 1.00 91.75 125 TYR A O 1
ATOM 1005 N N . LYS A 1 126 ? -8.478 3.848 1.266 1.00 90.75 126 LYS A N 1
ATOM 1006 C CA . LYS A 1 126 ? -8.833 3.678 -0.155 1.00 90.75 126 LYS A CA 1
ATOM 1007 C C . LYS A 1 126 ? -7.631 3.174 -0.957 1.00 90.75 126 LYS A C 1
ATOM 1009 O O . LYS A 1 126 ? -7.744 2.155 -1.630 1.00 90.75 126 LYS A O 1
ATOM 1014 N N . TYR A 1 127 ? -6.453 3.787 -0.809 1.00 91.06 127 TYR A N 1
ATOM 1015 C CA . TYR A 1 127 ? -5.215 3.294 -1.436 1.00 91.06 127 TYR A CA 1
ATOM 1016 C C . TYR A 1 127 ? -4.830 1.893 -0.947 1.00 91.06 127 TYR A C 1
ATOM 1018 O O . TYR A 1 127 ? -4.442 1.040 -1.746 1.00 91.06 127 TYR A O 1
ATOM 1026 N N . CYS A 1 128 ? -4.980 1.620 0.351 1.00 92.75 128 CYS A N 1
ATOM 1027 C CA . CYS A 1 128 ? -4.767 0.285 0.898 1.00 92.75 128 CYS A CA 1
ATOM 1028 C C . CYS A 1 128 ? -5.626 -0.765 0.175 1.00 92.75 128 CYS A C 1
ATOM 1030 O O . CYS A 1 128 ? -5.100 -1.762 -0.320 1.00 92.75 128 CYS A O 1
ATOM 1032 N N . ARG A 1 129 ? -6.939 -0.526 0.090 1.00 94.12 129 ARG A N 1
ATOM 1033 C CA . ARG A 1 129 ? -7.909 -1.458 -0.498 1.00 94.12 129 ARG A CA 1
ATOM 1034 C C . ARG A 1 129 ? -7.768 -1.578 -2.015 1.00 94.12 129 ARG A C 1
ATOM 1036 O O . ARG A 1 129 ? -7.732 -2.686 -2.541 1.00 94.12 129 ARG A O 1
ATOM 1043 N N . ASP A 1 130 ? -7.699 -0.447 -2.708 1.00 93.00 130 ASP A N 1
ATOM 1044 C CA . ASP A 1 130 ? -7.896 -0.382 -4.158 1.00 93.00 130 ASP A CA 1
ATOM 1045 C C . ASP A 1 130 ? -6.581 -0.379 -4.952 1.00 93.00 130 ASP A C 1
ATOM 1047 O O . ASP A 1 130 ? -6.613 -0.576 -6.170 1.00 93.00 130 ASP A O 1
ATOM 1051 N N . ALA A 1 131 ? -5.437 -0.213 -4.276 1.00 92.94 131 ALA A N 1
ATOM 1052 C CA . ALA A 1 131 ? -4.111 -0.247 -4.888 1.00 92.94 131 ALA A CA 1
ATOM 1053 C C . ALA A 1 131 ? -3.190 -1.304 -4.263 1.00 92.94 131 ALA A C 1
ATOM 1055 O O . ALA A 1 131 ? -2.773 -2.239 -4.947 1.00 92.94 131 ALA A O 1
ATOM 1056 N N . PHE A 1 132 ? -2.898 -1.202 -2.965 1.00 92.25 132 PHE A N 1
ATOM 1057 C CA . PHE A 1 132 ? -1.916 -2.074 -2.317 1.00 92.25 132 PHE A CA 1
ATOM 1058 C C . PHE A 1 132 ? -2.350 -3.543 -2.260 1.00 92.25 132 PHE A C 1
ATOM 1060 O O . PHE A 1 132 ? -1.546 -4.410 -2.590 1.00 92.25 132 PHE A O 1
ATOM 1067 N N . VAL A 1 133 ? -3.607 -3.845 -1.919 1.00 93.69 133 VAL A N 1
ATOM 1068 C CA . VAL A 1 133 ? -4.107 -5.234 -1.917 1.00 93.69 133 VAL A CA 1
ATOM 1069 C C . VAL A 1 133 ? -4.014 -5.888 -3.314 1.00 93.69 133 VAL A C 1
ATOM 1071 O O . VAL A 1 133 ? -3.450 -6.978 -3.409 1.00 93.69 133 VAL A O 1
ATOM 1074 N N . PRO A 1 134 ? -4.463 -5.253 -4.419 1.00 92.75 134 PRO A N 1
ATOM 1075 C CA . PRO A 1 134 ? -4.227 -5.776 -5.770 1.00 92.75 134 PRO A CA 1
ATOM 1076 C C . PRO A 1 134 ? -2.748 -5.968 -6.131 1.00 92.75 134 PRO A C 1
ATOM 1078 O O . PRO A 1 134 ? -2.407 -6.923 -6.828 1.00 92.75 134 PRO A O 1
ATOM 1081 N N . ILE A 1 135 ? -1.865 -5.075 -5.671 1.00 90.81 135 ILE A N 1
ATOM 1082 C CA . ILE A 1 135 ? -0.414 -5.208 -5.867 1.00 90.81 135 ILE A CA 1
ATOM 1083 C C . ILE A 1 135 ? 0.136 -6.408 -5.093 1.00 90.81 135 ILE A C 1
ATOM 1085 O O . ILE A 1 135 ? 0.976 -7.132 -5.619 1.00 90.81 135 ILE A O 1
ATOM 1089 N N . MET A 1 136 ? -0.328 -6.649 -3.865 1.00 89.06 136 MET A N 1
ATOM 1090 C CA . MET A 1 136 ? 0.075 -7.826 -3.091 1.00 89.06 136 MET A CA 1
ATOM 1091 C C . MET A 1 136 ? -0.288 -9.120 -3.795 1.00 89.06 136 MET A C 1
ATOM 1093 O O . MET A 1 136 ? 0.532 -10.030 -3.829 1.00 89.06 136 MET A O 1
ATOM 1097 N N . ASP A 1 137 ? -1.488 -9.205 -4.363 1.00 88.44 137 ASP A N 1
ATOM 1098 C CA . ASP A 1 137 ? -1.877 -10.387 -5.125 1.00 88.44 137 ASP A CA 1
ATOM 1099 C C . ASP A 1 137 ? -0.951 -10.606 -6.333 1.00 88.44 137 ASP A C 1
ATOM 1101 O O . ASP A 1 137 ? -0.484 -11.718 -6.562 1.00 88.44 137 ASP A O 1
ATOM 1105 N N . LEU A 1 138 ? -0.597 -9.531 -7.042 1.00 85.88 138 LEU A N 1
ATOM 1106 C CA . LEU A 1 138 ? 0.337 -9.589 -8.166 1.00 85.88 138 LEU A CA 1
ATOM 1107 C C . LEU A 1 138 ? 1.762 -10.007 -7.749 1.00 85.88 138 LEU A C 1
ATOM 1109 O O . LEU A 1 138 ? 2.418 -10.740 -8.485 1.00 85.88 138 LEU A O 1
ATOM 1113 N N . LEU A 1 139 ? 2.267 -9.498 -6.620 1.00 80.69 139 LEU A N 1
ATOM 1114 C CA . LEU A 1 139 ? 3.684 -9.614 -6.245 1.00 80.69 139 LEU A CA 1
ATOM 1115 C C . LEU A 1 139 ? 3.996 -10.742 -5.256 1.00 80.69 139 LEU A C 1
ATOM 1117 O O . LEU A 1 139 ? 5.117 -11.243 -5.262 1.00 80.69 139 LEU A O 1
ATOM 1121 N N . LEU A 1 140 ? 3.061 -11.088 -4.369 1.00 82.00 140 LEU A N 1
ATOM 1122 C CA . LEU A 1 140 ? 3.299 -11.978 -3.224 1.00 82.00 140 LEU A CA 1
ATOM 1123 C C . LEU A 1 140 ? 2.482 -13.270 -3.279 1.00 82.00 140 LEU A C 1
ATOM 1125 O O . LEU A 1 140 ? 2.785 -14.208 -2.542 1.00 82.00 140 LEU A O 1
ATOM 1129 N N . SER A 1 141 ? 1.443 -13.339 -4.116 1.00 84.06 141 SER A N 1
ATOM 1130 C CA . SER A 1 141 ? 0.689 -14.579 -4.284 1.00 84.06 141 SER A CA 1
ATOM 1131 C C . SER A 1 141 ? 1.549 -15.629 -4.985 1.00 84.06 141 SER A C 1
ATOM 1133 O O . SER A 1 141 ? 2.169 -15.354 -6.010 1.00 84.06 141 SER A O 1
ATOM 1135 N N . ALA A 1 142 ? 1.536 -16.863 -4.474 1.00 84.50 142 ALA A N 1
ATOM 1136 C CA . ALA A 1 142 ? 2.141 -18.004 -5.166 1.00 84.50 142 ALA A CA 1
ATOM 1137 C C . ALA A 1 142 ? 1.471 -18.263 -6.528 1.00 84.50 142 ALA A C 1
ATOM 1139 O O . ALA A 1 142 ? 2.109 -18.743 -7.463 1.00 84.50 142 ALA A O 1
ATOM 1140 N N . TYR A 1 143 ? 0.187 -17.908 -6.640 1.00 83.12 143 TYR A N 1
ATOM 1141 C CA . TYR A 1 143 ? -0.597 -17.986 -7.867 1.00 83.12 143 TYR A CA 1
ATOM 1142 C C . TYR A 1 143 ? -1.298 -16.641 -8.102 1.00 83.12 143 TYR A C 1
ATOM 1144 O O . TYR A 1 143 ? -2.464 -16.490 -7.730 1.00 83.12 143 TYR A O 1
ATOM 1152 N N . PRO A 1 144 ? -0.605 -15.655 -8.697 1.00 75.38 144 PRO A N 1
ATOM 1153 C CA . PRO A 1 144 ? -1.172 -14.332 -8.942 1.00 75.38 144 PRO A CA 1
ATOM 1154 C C . PRO A 1 144 ? -2.431 -14.407 -9.810 1.00 75.38 144 PRO A C 1
ATOM 1156 O O . PRO A 1 144 ? -2.449 -15.140 -10.811 1.00 75.38 144 PRO A O 1
ATOM 1159 N N . THR A 1 145 ? -3.470 -13.639 -9.455 1.00 69.62 145 THR A N 1
ATOM 1160 C CA . THR A 1 145 ? -4.686 -13.535 -10.284 1.00 69.62 145 THR A CA 1
ATOM 1161 C C . THR A 1 145 ? -4.429 -12.731 -11.554 1.00 69.62 145 THR A C 1
ATOM 1163 O O . THR A 1 145 ? -5.007 -13.028 -12.595 1.00 69.62 145 THR A O 1
ATOM 1166 N N . LYS A 1 146 ? -3.507 -11.764 -11.478 1.00 70.25 146 LYS A N 1
ATOM 1167 C CA . LYS A 1 146 ? -2.997 -10.978 -12.605 1.00 70.25 146 LYS A CA 1
ATOM 1168 C C . LYS A 1 146 ? -1.651 -11.535 -13.043 1.00 70.25 146 LYS A C 1
ATOM 1170 O O . LYS A 1 146 ? -0.760 -11.687 -12.212 1.00 70.25 146 LYS A O 1
ATOM 1175 N N . ARG A 1 147 ? -1.472 -11.830 -14.332 1.00 70.88 147 ARG A N 1
ATOM 1176 C CA . ARG A 1 147 ? -0.250 -12.493 -14.839 1.00 70.88 147 ARG A CA 1
ATOM 1177 C C . ARG A 1 147 ? 0.454 -11.754 -15.964 1.00 70.88 147 ARG A C 1
ATOM 1179 O O . ARG A 1 147 ? 1.623 -12.024 -16.227 1.00 70.88 147 ARG A O 1
ATOM 1186 N N . SER A 1 148 ? -0.232 -10.849 -16.648 1.00 87.56 148 SER A N 1
ATOM 1187 C CA . SER A 1 148 ? 0.293 -10.175 -17.829 1.00 87.56 148 SER A CA 1
ATOM 1188 C C . SER A 1 148 ? 0.786 -8.768 -17.514 1.00 87.56 148 SER A C 1
ATOM 1190 O O . SER A 1 148 ? 0.231 -8.062 -16.674 1.00 87.56 148 SER A O 1
ATOM 1192 N N . TYR A 1 149 ? 1.802 -8.320 -18.255 1.00 91.19 149 TYR A N 1
ATOM 1193 C CA . TYR A 1 149 ? 2.275 -6.940 -18.165 1.00 91.19 149 TYR A CA 1
ATOM 1194 C C . TYR A 1 149 ? 1.167 -5.923 -18.496 1.00 91.19 149 TYR A C 1
ATOM 1196 O O . TYR A 1 149 ? 1.095 -4.855 -17.898 1.00 91.19 149 TYR A O 1
ATOM 1204 N N . ARG A 1 150 ? 0.225 -6.291 -19.373 1.00 92.94 150 ARG A N 1
ATOM 1205 C CA . ARG A 1 150 ? -0.963 -5.480 -19.660 1.00 92.94 150 ARG A CA 1
ATOM 1206 C C . ARG A 1 150 ? -1.795 -5.206 -18.402 1.00 92.94 150 ARG A C 1
ATOM 1208 O O . ARG A 1 150 ? -2.152 -4.061 -18.158 1.00 92.94 150 ARG A O 1
ATOM 1215 N N . GLU A 1 151 ? -2.052 -6.218 -17.573 1.00 91.75 151 GLU A N 1
ATOM 1216 C CA . GLU A 1 151 ? -2.827 -6.055 -16.329 1.00 91.75 151 GLU A CA 1
ATOM 1217 C C . GLU A 1 151 ? -2.110 -5.177 -15.289 1.00 91.75 151 GLU A C 1
ATOM 1219 O O . GLU A 1 151 ? -2.762 -4.565 -14.439 1.00 91.75 151 GLU A O 1
ATOM 1224 N N . VAL A 1 152 ? -0.775 -5.103 -15.355 1.00 92.44 152 VAL A N 1
ATOM 1225 C CA . VAL A 1 152 ? 0.047 -4.180 -14.552 1.00 92.44 152 VAL A CA 1
ATOM 1226 C C . VAL A 1 152 ? -0.198 -2.743 -14.996 1.00 92.44 152 VAL A C 1
ATOM 1228 O O . VAL A 1 152 ? -0.463 -1.890 -14.156 1.00 92.44 152 VAL A O 1
ATOM 1231 N N . LEU A 1 153 ? -0.182 -2.484 -16.306 1.00 94.38 153 LEU A N 1
ATOM 1232 C CA . LEU A 1 153 ? -0.468 -1.159 -16.868 1.00 94.38 153 LEU A CA 1
ATOM 1233 C C . LEU A 1 153 ? -1.924 -0.726 -16.628 1.00 94.38 153 LEU A C 1
ATOM 1235 O O . LEU A 1 153 ? -2.185 0.431 -16.309 1.00 94.38 153 LEU A O 1
ATOM 1239 N N . GLU A 1 154 ? -2.881 -1.650 -16.716 1.00 93.75 154 GLU A N 1
ATOM 1240 C CA . GLU A 1 154 ? -4.283 -1.379 -16.369 1.00 93.75 154 GLU A CA 1
ATOM 1241 C C . GLU A 1 154 ? -4.448 -1.040 -14.879 1.00 93.75 154 GLU A C 1
ATOM 1243 O O . GLU A 1 154 ? -5.234 -0.159 -14.517 1.00 93.75 154 GLU A O 1
ATOM 1248 N N . LEU A 1 155 ? -3.696 -1.720 -14.002 1.00 93.94 155 LEU A N 1
ATOM 1249 C CA . LEU A 1 155 ? -3.680 -1.417 -12.574 1.00 93.94 155 LEU A CA 1
ATOM 1250 C C . LEU A 1 155 ? -3.050 -0.045 -12.294 1.00 93.94 155 LEU A C 1
ATOM 1252 O O . LEU A 1 155 ? -3.639 0.716 -11.531 1.00 93.94 155 LEU A O 1
ATOM 1256 N N . ASP A 1 156 ? -1.930 0.297 -12.937 1.00 94.19 156 ASP A N 1
ATOM 1257 C CA . ASP A 1 156 ? -1.332 1.642 -12.882 1.00 94.19 156 ASP A CA 1
ATOM 1258 C C . ASP A 1 156 ? -2.363 2.713 -13.266 1.00 94.19 156 ASP A C 1
ATOM 1260 O O . ASP A 1 156 ? -2.624 3.634 -12.486 1.00 94.19 156 ASP A O 1
ATOM 1264 N N . ALA A 1 157 ? -3.041 2.540 -14.404 1.00 94.00 157 ALA A N 1
ATOM 1265 C CA . ALA A 1 157 ? -4.045 3.488 -14.874 1.00 94.00 157 ALA A CA 1
ATOM 1266 C C . ALA A 1 157 ? -5.201 3.651 -13.873 1.00 94.00 157 ALA A C 1
ATOM 1268 O O . ALA A 1 157 ? -5.676 4.767 -13.649 1.00 94.00 157 ALA A O 1
ATOM 1269 N N . LYS A 1 158 ? -5.649 2.560 -13.233 1.00 93.12 158 LYS A N 1
ATOM 1270 C CA . LYS A 1 158 ? -6.667 2.617 -12.172 1.00 93.12 158 LYS A CA 1
ATOM 1271 C C . LYS A 1 158 ? -6.158 3.368 -10.941 1.00 93.12 158 LYS A C 1
ATOM 1273 O O . LYS A 1 158 ? -6.888 4.197 -10.407 1.00 93.12 158 LYS A O 1
ATOM 1278 N N . ILE A 1 159 ? -4.925 3.108 -10.513 1.00 92.62 159 ILE A N 1
ATOM 1279 C CA . ILE A 1 159 ? -4.303 3.753 -9.349 1.00 92.62 159 ILE A CA 1
ATOM 1280 C C . ILE A 1 159 ? -4.176 5.260 -9.571 1.00 92.62 159 ILE A C 1
ATOM 1282 O O . ILE A 1 159 ? -4.539 6.038 -8.695 1.00 92.62 159 ILE A O 1
ATOM 1286 N N . ARG A 1 160 ? -3.740 5.695 -10.757 1.00 91.25 160 ARG A N 1
ATOM 1287 C CA . ARG A 1 160 ? -3.635 7.126 -11.088 1.00 91.25 160 ARG A CA 1
ATOM 1288 C C . ARG A 1 160 ? -4.988 7.838 -11.106 1.00 91.25 160 ARG A C 1
ATOM 1290 O O . ARG A 1 160 ? -5.038 9.036 -10.865 1.00 91.25 160 ARG A O 1
ATOM 1297 N N . ARG A 1 161 ? -6.092 7.122 -11.337 1.00 90.06 161 ARG A N 1
ATOM 1298 C CA . ARG A 1 161 ? -7.455 7.677 -11.231 1.00 90.06 161 ARG A CA 1
ATOM 1299 C C . ARG A 1 161 ? -7.939 7.829 -9.790 1.00 90.06 161 ARG A C 1
ATOM 1301 O O . ARG A 1 161 ? -8.912 8.538 -9.572 1.00 90.06 161 ARG A O 1
ATOM 1308 N N . LEU A 1 162 ? -7.265 7.215 -8.813 1.00 83.44 162 LEU A N 1
ATOM 1309 C CA . LEU A 1 162 ? -7.523 7.446 -7.386 1.00 83.44 162 LEU A CA 1
ATOM 1310 C C . LEU A 1 162 ? -6.981 8.803 -6.910 1.00 83.44 162 LEU A C 1
ATOM 1312 O O . LEU A 1 162 ? -6.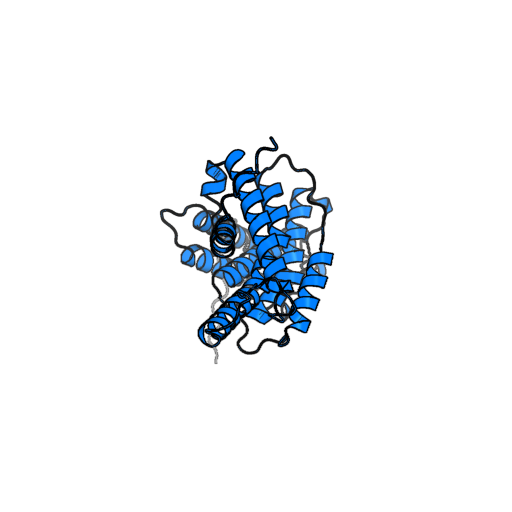984 9.047 -5.706 1.00 83.44 162 LEU A O 1
ATOM 1316 N N . GLN A 1 163 ? -6.461 9.654 -7.806 1.00 69.06 163 GLN A N 1
ATOM 1317 C CA . GLN A 1 163 ? -5.945 10.978 -7.466 1.00 69.06 163 GLN A CA 1
ATOM 1318 C C . GLN A 1 163 ? -6.929 11.730 -6.569 1.00 69.06 163 GLN A C 1
ATOM 1320 O O . GLN A 1 163 ? -8.067 12.003 -6.945 1.00 69.06 163 GLN A O 1
ATOM 1325 N N . VAL A 1 164 ? -6.449 12.069 -5.377 1.00 63.00 164 VAL A N 1
ATOM 1326 C CA . VAL A 1 164 ? -7.144 12.930 -4.431 1.00 63.00 164 VAL A CA 1
ATOM 1327 C C . VAL A 1 164 ? -6.239 14.126 -4.179 1.00 63.00 164 VAL A C 1
ATOM 1329 O O . VAL A 1 164 ? -5.041 13.927 -3.950 1.00 63.00 164 VAL A O 1
ATOM 1332 N N . PRO A 1 165 ? -6.764 15.359 -4.257 1.00 63.97 165 PRO A N 1
ATOM 1333 C CA . PRO A 1 165 ? -5.992 16.535 -3.900 1.00 63.97 165 PRO A CA 1
ATOM 1334 C C . PRO A 1 165 ? -5.541 16.387 -2.449 1.00 63.97 165 PRO A C 1
ATOM 1336 O O . PRO A 1 165 ? -6.369 16.216 -1.557 1.00 63.97 165 PRO A O 1
ATOM 1339 N N . VAL A 1 166 ? -4.228 16.424 -2.221 1.00 65.94 166 VAL A N 1
ATOM 1340 C CA . VAL A 1 166 ? -3.684 16.544 -0.868 1.00 65.94 166 VAL A CA 1
ATOM 1341 C C . VAL A 1 166 ? -4.183 17.885 -0.335 1.00 65.94 166 VAL A C 1
ATOM 1343 O O . VAL A 1 166 ? -3.802 18.914 -0.904 1.00 65.94 166 VAL A O 1
ATOM 1346 N N . PRO A 1 167 ? -5.066 17.914 0.678 1.00 64.12 167 PRO A N 1
ATOM 1347 C CA . PRO A 1 167 ? -5.492 19.181 1.235 1.00 64.12 167 PRO A CA 1
ATOM 1348 C C . PRO A 1 167 ? -4.257 19.892 1.805 1.00 64.12 167 PRO A C 1
ATOM 1350 O O . PRO A 1 167 ? -3.390 19.223 2.377 1.00 64.12 167 PRO A O 1
ATOM 1353 N N . PRO A 1 168 ? -4.138 21.219 1.640 1.00 66.81 168 PRO A N 1
ATOM 1354 C CA . PRO A 1 168 ? -3.086 21.965 2.312 1.00 66.81 168 PRO A CA 1
ATOM 1355 C C . PRO A 1 168 ? -3.197 21.703 3.819 1.00 66.81 168 PRO A C 1
ATOM 1357 O O . PRO A 1 168 ? -4.261 21.888 4.408 1.00 66.81 168 PRO A O 1
ATOM 1360 N N . SER A 1 169 ? -2.112 21.210 4.412 1.00 73.69 169 SER A N 1
ATOM 1361 C CA . SER A 1 169 ? -2.002 20.944 5.844 1.00 73.69 169 SER A CA 1
ATOM 1362 C C . SER A 1 169 ? -0.729 21.600 6.354 1.00 73.69 169 SER A C 1
ATOM 1364 O O . SER A 1 169 ? 0.337 21.436 5.756 1.00 73.69 169 SER A O 1
ATOM 1366 N N . ASP A 1 170 ? -0.836 22.303 7.479 1.00 78.69 170 ASP A N 1
ATOM 1367 C CA . ASP A 1 170 ? 0.321 22.842 8.204 1.00 78.69 170 ASP A CA 1
ATOM 1368 C C . ASP A 1 170 ? 1.156 21.717 8.840 1.00 78.69 170 ASP A C 1
ATOM 1370 O O . ASP A 1 170 ? 2.288 21.926 9.275 1.00 78.69 170 ASP A O 1
ATOM 1374 N N . ASN A 1 171 ? 0.618 20.493 8.876 1.00 82.12 171 ASN A N 1
ATOM 1375 C CA . ASN A 1 171 ? 1.332 19.320 9.333 1.00 82.12 171 ASN A CA 1
ATOM 1376 C C . ASN A 1 171 ? 2.184 18.738 8.193 1.00 82.12 171 ASN A C 1
ATOM 1378 O O . ASN A 1 171 ? 1.692 18.078 7.270 1.00 82.12 171 ASN A O 1
ATOM 1382 N N . ALA A 1 172 ? 3.497 18.953 8.289 1.00 80.94 172 ALA A N 1
ATOM 1383 C CA . ALA A 1 172 ? 4.475 18.451 7.329 1.00 80.94 172 ALA A CA 1
ATOM 1384 C C . ALA A 1 172 ? 4.417 16.921 7.166 1.00 80.94 172 ALA A C 1
ATOM 1386 O O . ALA A 1 172 ? 4.571 16.422 6.050 1.00 80.94 172 ALA A O 1
ATOM 1387 N N . LEU A 1 173 ? 4.123 16.182 8.245 1.00 81.44 173 LEU A N 1
ATOM 1388 C CA . LEU A 1 173 ? 3.975 14.728 8.209 1.00 81.44 173 LEU A CA 1
ATOM 1389 C C . LEU A 1 173 ? 2.760 14.319 7.369 1.00 81.44 173 LEU A C 1
ATOM 1391 O O . LEU A 1 173 ? 2.873 13.435 6.525 1.00 81.44 173 LEU A O 1
ATOM 1395 N N . GLU A 1 174 ? 1.610 14.967 7.553 1.00 80.50 174 GLU A N 1
ATOM 1396 C CA . GLU A 1 174 ? 0.397 14.674 6.776 1.00 80.50 174 GLU A CA 1
ATOM 1397 C C . GLU A 1 174 ? 0.596 14.953 5.284 1.00 80.50 174 GLU A C 1
ATOM 1399 O O . GLU A 1 174 ? 0.284 14.101 4.447 1.00 80.50 174 GLU A O 1
ATOM 1404 N N . THR A 1 175 ? 1.180 16.109 4.955 1.00 80.69 175 THR A N 1
ATOM 1405 C CA . THR A 1 175 ? 1.514 16.474 3.572 1.00 80.69 175 THR A CA 1
ATOM 1406 C C . THR A 1 175 ? 2.481 15.464 2.958 1.00 80.69 175 THR A C 1
ATOM 1408 O O . THR A 1 175 ? 2.283 15.022 1.822 1.00 80.69 175 THR A O 1
ATOM 1411 N N . PHE A 1 176 ? 3.509 15.061 3.712 1.00 81.38 176 PHE A N 1
ATOM 1412 C CA . PHE A 1 176 ? 4.458 14.041 3.289 1.00 81.38 176 PHE A CA 1
ATOM 1413 C C . PHE A 1 176 ? 3.744 12.716 3.010 1.00 81.38 176 PHE A C 1
ATOM 1415 O O . PHE A 1 176 ? 3.773 12.245 1.875 1.00 81.38 176 PHE A O 1
ATOM 1422 N N . TYR A 1 177 ? 3.024 12.153 3.984 1.00 81.56 177 TYR A N 1
ATOM 1423 C CA . TYR A 1 177 ? 2.287 10.896 3.817 1.00 81.56 177 TYR A CA 1
ATOM 1424 C C . TYR A 1 177 ? 1.356 10.911 2.607 1.00 81.56 177 TYR A C 1
ATOM 1426 O O . TYR A 1 177 ? 1.350 9.956 1.831 1.00 81.56 177 TYR A O 1
ATOM 1434 N N . ALA A 1 178 ? 0.590 11.985 2.422 1.00 81.38 178 ALA A N 1
ATOM 1435 C CA . ALA A 1 178 ? -0.364 12.084 1.329 1.00 81.38 178 ALA A CA 1
ATOM 1436 C C . ALA A 1 178 ? 0.328 12.056 -0.048 1.00 81.38 178 ALA A C 1
ATOM 1438 O O . ALA A 1 178 ? -0.137 11.359 -0.951 1.00 81.38 178 ALA A O 1
ATOM 1439 N N . ARG A 1 179 ? 1.490 12.714 -0.192 1.00 80.94 179 ARG A N 1
ATOM 1440 C CA . ARG A 1 179 ? 2.336 12.620 -1.400 1.00 80.94 179 ARG A CA 1
ATOM 1441 C C . ARG A 1 179 ? 2.932 11.226 -1.596 1.00 80.94 179 ARG A C 1
ATOM 1443 O O . ARG A 1 179 ? 3.122 10.789 -2.731 1.00 80.94 179 ARG A O 1
ATOM 1450 N N . GLN A 1 180 ? 3.217 10.510 -0.510 1.00 83.25 180 GLN A N 1
ATOM 1451 C CA . GLN A 1 180 ? 3.781 9.162 -0.574 1.00 83.25 180 GLN A CA 1
ATOM 1452 C C . GLN A 1 180 ? 2.762 8.107 -1.020 1.00 83.25 180 GLN A C 1
ATOM 1454 O O . GLN A 1 180 ? 3.171 7.122 -1.628 1.00 83.25 180 GLN A O 1
ATOM 1459 N N . LEU A 1 181 ? 1.457 8.301 -0.786 1.00 85.44 181 LEU A N 1
ATOM 1460 C CA . LEU A 1 181 ? 0.428 7.301 -1.114 1.00 85.44 181 LEU A CA 1
ATOM 1461 C C . LEU A 1 181 ? 0.490 6.837 -2.574 1.00 85.44 181 LEU A C 1
ATOM 1463 O O . LEU A 1 181 ? 0.585 5.639 -2.831 1.00 85.44 181 LEU A O 1
ATOM 1467 N N . LEU A 1 182 ? 0.478 7.770 -3.529 1.00 88.31 182 LEU A N 1
ATOM 1468 C CA . LEU A 1 182 ? 0.534 7.426 -4.951 1.00 88.31 182 LEU A CA 1
ATOM 1469 C C . LEU A 1 182 ? 1.914 6.885 -5.340 1.00 88.31 182 LEU A C 1
ATOM 1471 O O . LEU A 1 182 ? 2.022 5.831 -5.964 1.00 88.31 182 LEU A O 1
ATOM 1475 N N . ASN A 1 183 ? 2.978 7.593 -4.967 1.00 88.81 183 ASN A N 1
ATOM 1476 C CA . ASN A 1 183 ? 4.316 7.280 -5.458 1.00 88.81 183 ASN A CA 1
ATOM 1477 C C . ASN A 1 183 ? 4.853 5.956 -4.893 1.00 88.81 183 ASN A C 1
ATOM 1479 O O . ASN A 1 183 ? 5.402 5.152 -5.643 1.00 88.81 183 ASN A O 1
ATOM 1483 N N . ALA A 1 184 ? 4.633 5.662 -3.609 1.00 87.62 184 ALA A N 1
ATOM 1484 C CA . ALA A 1 184 ? 5.040 4.389 -3.012 1.00 87.62 184 ALA A CA 1
ATOM 1485 C C . ALA A 1 184 ? 4.340 3.196 -3.683 1.00 87.62 184 ALA A C 1
ATOM 1487 O O . ALA A 1 184 ? 4.959 2.158 -3.932 1.00 87.62 184 ALA A O 1
ATOM 1488 N N . VAL A 1 185 ? 3.059 3.358 -4.017 1.00 90.44 185 VAL A N 1
ATOM 1489 C CA . VAL A 1 185 ? 2.259 2.362 -4.735 1.00 90.44 185 VAL A CA 1
ATOM 1490 C C . VAL A 1 185 ? 2.804 2.134 -6.146 1.00 90.44 185 VAL A C 1
ATOM 1492 O O . VAL A 1 185 ? 3.052 0.987 -6.520 1.00 90.44 185 VAL A O 1
ATOM 1495 N N . LEU A 1 186 ? 3.035 3.203 -6.913 1.00 92.06 186 LEU A N 1
ATOM 1496 C CA . LEU A 1 186 ? 3.555 3.114 -8.282 1.00 92.06 186 LEU A CA 1
ATOM 1497 C C . LEU A 1 186 ? 4.958 2.504 -8.323 1.00 92.06 186 LEU A C 1
ATOM 1499 O O . LEU A 1 186 ? 5.213 1.589 -9.108 1.00 92.06 186 LEU A O 1
ATOM 1503 N N . LEU A 1 187 ? 5.850 2.941 -7.431 1.00 90.62 187 LEU A N 1
ATOM 1504 C CA . LEU A 1 187 ? 7.184 2.362 -7.305 1.00 90.62 187 LEU A CA 1
ATOM 1505 C C . LEU A 1 187 ? 7.099 0.862 -6.989 1.00 90.62 187 LEU A C 1
ATOM 1507 O O . LEU A 1 187 ? 7.785 0.054 -7.610 1.00 90.62 187 LEU A O 1
ATOM 1511 N N . THR A 1 188 ? 6.221 0.469 -6.062 1.00 89.44 188 THR A N 1
ATOM 1512 C CA . THR A 1 188 ? 6.035 -0.942 -5.694 1.00 89.44 188 THR A CA 1
ATOM 1513 C C . THR A 1 188 ? 5.511 -1.778 -6.864 1.00 89.44 188 THR A C 1
ATOM 1515 O O . THR A 1 188 ? 5.997 -2.890 -7.066 1.00 89.44 188 THR A O 1
ATOM 1518 N N . LEU A 1 189 ? 4.563 -1.252 -7.644 1.00 92.19 189 LEU A N 1
ATOM 1519 C CA . LEU A 1 189 ? 3.988 -1.925 -8.811 1.00 92.19 189 LEU A CA 1
ATOM 1520 C C . LEU A 1 189 ? 5.024 -2.151 -9.924 1.00 92.19 189 LEU A C 1
ATOM 1522 O O . LEU A 1 189 ? 5.057 -3.223 -10.529 1.00 92.19 189 LEU A O 1
ATOM 1526 N N . HIS A 1 190 ? 5.873 -1.154 -10.190 1.00 92.25 190 HIS A N 1
ATOM 1527 C CA . HIS A 1 190 ? 6.743 -1.150 -11.368 1.00 92.25 190 HIS A CA 1
ATOM 1528 C C . HIS A 1 190 ? 8.186 -1.608 -11.119 1.00 92.25 190 HIS A C 1
ATOM 1530 O O . HIS A 1 190 ? 8.844 -2.018 -12.077 1.00 92.25 190 HIS A O 1
ATOM 1536 N N . ARG A 1 191 ? 8.681 -1.615 -9.870 1.00 87.69 191 ARG A N 1
ATOM 1537 C CA . ARG A 1 191 ? 10.091 -1.942 -9.551 1.00 87.69 191 ARG A CA 1
ATOM 1538 C C . ARG A 1 191 ? 10.573 -3.289 -10.101 1.00 87.69 191 ARG A C 1
ATOM 1540 O O . ARG A 1 191 ? 11.700 -3.384 -10.572 1.00 87.69 191 ARG A O 1
ATOM 1547 N N . SER A 1 192 ? 9.731 -4.325 -10.104 1.00 88.12 192 SER A N 1
ATOM 1548 C CA . SER A 1 192 ? 10.112 -5.651 -10.621 1.00 88.12 192 SER A CA 1
ATOM 1549 C C . SER A 1 192 ? 10.262 -5.665 -12.145 1.00 88.12 192 SER A C 1
ATOM 1551 O O . SER A 1 192 ? 11.165 -6.309 -12.676 1.00 88.12 192 SER A O 1
ATOM 1553 N N . TYR A 1 193 ? 9.413 -4.926 -12.859 1.00 91.06 193 TYR A N 1
ATOM 1554 C CA . TYR A 1 193 ? 9.493 -4.790 -14.313 1.00 91.06 193 TYR A CA 1
ATOM 1555 C C . TYR A 1 193 ? 10.613 -3.848 -14.746 1.00 91.06 193 TYR A C 1
ATOM 1557 O O . TYR A 1 193 ? 11.248 -4.110 -15.763 1.00 91.06 193 TYR A O 1
ATOM 1565 N N . MET A 1 194 ? 10.906 -2.810 -13.959 1.00 91.25 194 MET A N 1
ATOM 1566 C CA . MET A 1 194 ? 12.106 -1.995 -14.147 1.00 91.25 194 MET A CA 1
ATOM 1567 C C . MET A 1 194 ? 13.375 -2.842 -13.993 1.00 91.25 194 MET A C 1
ATOM 1569 O O . MET A 1 194 ? 14.224 -2.826 -14.879 1.00 91.25 194 MET A O 1
ATOM 1573 N N . ALA A 1 195 ? 13.474 -3.645 -12.929 1.00 89.25 195 ALA A N 1
ATOM 1574 C CA . ALA A 1 195 ? 14.603 -4.555 -12.739 1.00 89.25 195 ALA A CA 1
ATOM 1575 C C . ALA A 1 195 ? 14.744 -5.547 -13.908 1.00 89.25 195 ALA A C 1
ATOM 1577 O O . ALA A 1 195 ? 15.839 -5.723 -14.431 1.00 89.25 195 ALA A O 1
ATOM 1578 N N . ARG A 1 196 ? 13.633 -6.134 -14.381 1.00 89.56 196 ARG A N 1
ATOM 1579 C CA . ARG A 1 196 ? 13.625 -6.998 -15.578 1.00 89.56 196 ARG A CA 1
ATOM 1580 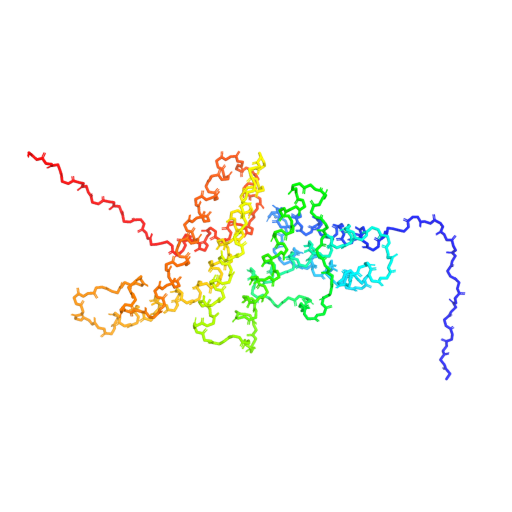C C . ARG A 1 196 ? 14.104 -6.275 -16.835 1.00 89.56 196 ARG A C 1
ATOM 1582 O O . ARG A 1 196 ? 14.825 -6.872 -17.620 1.00 89.56 196 ARG A O 1
ATOM 1589 N N . ALA A 1 197 ? 13.713 -5.016 -17.036 1.00 91.12 197 ALA A N 1
ATOM 1590 C CA . ALA A 1 197 ? 14.167 -4.223 -18.177 1.00 91.12 197 ALA A CA 1
ATOM 1591 C C . ALA A 1 197 ? 15.693 -4.071 -18.174 1.00 91.12 197 ALA A C 1
ATOM 1593 O O . ALA A 1 197 ? 16.333 -4.324 -19.188 1.00 91.12 197 ALA A O 1
ATOM 1594 N N . ILE A 1 198 ? 16.254 -3.706 -17.019 1.00 88.88 198 ILE A N 1
ATOM 1595 C CA . ILE A 1 198 ? 17.691 -3.476 -16.842 1.00 88.88 198 ILE A CA 1
ATOM 1596 C C . ILE A 1 198 ? 18.479 -4.782 -16.990 1.00 88.88 198 ILE A C 1
ATOM 1598 O O . ILE A 1 198 ? 19.477 -4.808 -17.701 1.00 88.88 198 ILE A O 1
ATOM 1602 N N . LEU A 1 199 ? 18.026 -5.873 -16.362 1.00 88.19 199 LEU A N 1
ATOM 1603 C CA . LEU A 1 199 ? 18.694 -7.176 -16.450 1.00 88.19 199 LEU A CA 1
ATOM 1604 C C . LEU A 1 199 ? 18.724 -7.697 -17.890 1.00 88.19 199 LEU A C 1
ATOM 1606 O O . LEU A 1 199 ? 19.799 -7.998 -18.399 1.00 88.19 199 LEU A O 1
ATOM 1610 N N . ASN A 1 200 ? 17.573 -7.717 -18.568 1.00 88.75 200 ASN A N 1
ATOM 1611 C CA . ASN A 1 200 ? 17.486 -8.192 -19.949 1.00 88.75 200 ASN A CA 1
ATOM 1612 C C . ASN A 1 200 ? 18.327 -7.332 -20.905 1.00 88.75 200 ASN A C 1
ATOM 1614 O O . ASN A 1 200 ? 18.942 -7.857 -21.829 1.00 88.75 200 ASN A O 1
ATOM 1618 N N . GLY A 1 201 ? 18.352 -6.013 -20.694 1.00 86.06 201 GLY A N 1
ATOM 1619 C CA . GLY A 1 201 ? 19.157 -5.103 -21.503 1.00 86.06 201 GLY A CA 1
ATOM 1620 C C . GLY A 1 201 ? 20.656 -5.283 -21.298 1.00 86.06 201 GLY A C 1
ATOM 1621 O O . GLY A 1 201 ? 21.406 -5.287 -22.269 1.00 86.06 201 GLY A O 1
ATOM 1622 N N . ASN A 1 202 ? 21.093 -5.501 -20.054 1.00 84.31 202 ASN A N 1
ATOM 1623 C CA . ASN A 1 202 ? 22.493 -5.792 -19.746 1.00 84.31 202 ASN A CA 1
ATOM 1624 C C . ASN A 1 202 ? 22.937 -7.138 -20.336 1.00 84.31 202 ASN A C 1
ATOM 1626 O O . ASN A 1 202 ? 24.045 -7.236 -20.854 1.00 84.31 202 ASN A O 1
ATOM 1630 N N . GLU A 1 203 ? 22.081 -8.163 -20.285 1.00 85.56 203 GLU A N 1
ATOM 1631 C CA . GLU A 1 203 ? 22.346 -9.459 -20.921 1.00 85.56 203 GLU A CA 1
ATOM 1632 C C . GLU A 1 203 ? 22.464 -9.327 -22.445 1.00 85.56 203 GLU A C 1
ATOM 1634 O O . GLU A 1 203 ? 23.408 -9.859 -23.028 1.00 85.56 203 GLU A O 1
ATOM 1639 N N . ALA A 1 204 ? 21.559 -8.577 -23.084 1.00 84.12 204 ALA A N 1
ATOM 1640 C CA . ALA A 1 204 ? 21.617 -8.313 -24.520 1.00 84.12 204 ALA A CA 1
ATOM 1641 C C . ALA A 1 204 ? 22.883 -7.528 -24.908 1.00 84.12 204 ALA A C 1
ATOM 1643 O O . ALA A 1 204 ? 23.579 -7.911 -25.844 1.00 84.12 204 ALA A O 1
ATOM 1644 N N . ALA A 1 205 ? 23.232 -6.484 -24.150 1.00 82.56 205 ALA A N 1
ATOM 1645 C CA . ALA A 1 205 ? 24.438 -5.688 -24.381 1.00 82.56 205 ALA A CA 1
ATOM 1646 C C . ALA A 1 205 ? 25.733 -6.494 -24.174 1.00 82.56 205 ALA A C 1
ATOM 1648 O O . ALA A 1 205 ? 26.717 -6.268 -24.870 1.00 82.56 205 ALA A O 1
ATOM 1649 N N . ALA A 1 206 ? 25.746 -7.454 -23.243 1.00 83.12 206 ALA A N 1
ATOM 1650 C CA . ALA A 1 206 ? 26.890 -8.343 -23.041 1.00 83.12 206 ALA A CA 1
ATOM 1651 C C . ALA A 1 206 ? 27.077 -9.347 -24.194 1.00 83.12 206 ALA A C 1
ATOM 1653 O O . ALA A 1 206 ? 28.192 -9.816 -24.421 1.00 83.12 206 ALA A O 1
ATOM 1654 N N . GLN A 1 207 ? 26.000 -9.693 -24.905 1.00 82.56 207 GLN A N 1
ATOM 1655 C CA . GLN A 1 207 ? 26.036 -10.584 -26.068 1.00 82.56 207 GLN A CA 1
ATOM 1656 C C . GLN A 1 207 ? 26.355 -9.833 -27.369 1.00 82.56 207 GLN A C 1
ATOM 1658 O O . GLN A 1 207 ? 26.991 -10.402 -28.255 1.00 82.56 207 GLN A O 1
ATOM 1663 N N . ASP A 1 208 ? 25.950 -8.566 -27.479 1.00 77.88 208 ASP A N 1
ATOM 1664 C CA . ASP A 1 208 ? 26.129 -7.735 -28.672 1.00 77.88 208 ASP A CA 1
ATOM 1665 C C . ASP A 1 208 ? 27.331 -6.781 -28.544 1.00 77.88 208 ASP A C 1
ATOM 1667 O O . ASP A 1 208 ? 27.198 -5.575 -28.309 1.00 77.88 208 ASP A O 1
ATOM 1671 N N . VAL A 1 209 ? 28.528 -7.360 -28.701 1.00 64.25 209 VAL A N 1
ATOM 1672 C CA . VAL A 1 209 ? 29.838 -6.692 -28.553 1.00 64.25 209 VAL A CA 1
ATOM 1673 C C . VAL A 1 209 ? 30.059 -5.558 -29.573 1.00 64.25 209 VAL A C 1
ATOM 1675 O O . VAL A 1 209 ? 30.917 -4.707 -29.347 1.00 64.25 209 VAL A O 1
ATOM 1678 N N . ASP A 1 210 ? 29.288 -5.516 -30.667 1.00 64.94 210 ASP A N 1
ATOM 1679 C CA . ASP A 1 210 ? 29.473 -4.583 -31.795 1.00 64.94 210 ASP A CA 1
ATOM 1680 C C . ASP A 1 210 ? 28.342 -3.534 -31.908 1.00 64.94 210 ASP A C 1
ATOM 1682 O O . ASP A 1 210 ? 28.276 -2.747 -32.858 1.00 64.94 210 ASP A O 1
ATOM 1686 N N . SER A 1 211 ? 27.427 -3.488 -30.930 1.00 68.31 211 SER A N 1
ATOM 1687 C CA . SER A 1 211 ? 26.328 -2.521 -30.935 1.00 68.31 211 SER A CA 1
ATOM 1688 C C . SER A 1 211 ? 26.828 -1.086 -30.718 1.00 68.31 211 SER A C 1
ATOM 1690 O O . SER A 1 211 ? 27.261 -0.679 -29.642 1.00 68.31 211 SER A O 1
ATOM 1692 N N . SER A 1 212 ? 26.697 -0.250 -31.752 1.00 73.12 212 SER A N 1
ATOM 1693 C CA . SER A 1 212 ? 26.995 1.193 -31.672 1.00 73.12 212 SER A CA 1
ATOM 1694 C C . SER A 1 212 ? 26.021 1.975 -30.778 1.00 73.12 212 SER A C 1
ATOM 1696 O O . SER A 1 212 ? 26.263 3.141 -30.455 1.00 73.12 212 SER A O 1
ATOM 1698 N N . ARG A 1 213 ? 24.909 1.345 -30.380 1.00 81.50 213 ARG A N 1
ATOM 1699 C CA . ARG A 1 213 ? 23.839 1.945 -29.588 1.00 81.50 213 ARG A CA 1
ATOM 1700 C C . ARG A 1 213 ? 23.807 1.333 -28.181 1.00 81.50 213 ARG A C 1
ATOM 1702 O O . ARG A 1 213 ? 23.393 0.185 -28.051 1.00 81.50 213 ARG A O 1
ATOM 1709 N N . PRO A 1 214 ? 24.166 2.093 -27.128 1.00 85.31 214 PRO A N 1
ATOM 1710 C CA . PRO A 1 214 ? 24.033 1.635 -25.747 1.00 85.31 214 PRO A CA 1
ATOM 1711 C C . PRO A 1 214 ? 22.580 1.319 -25.383 1.00 85.31 214 PRO A C 1
ATOM 1713 O O . PRO A 1 214 ? 21.668 2.025 -25.825 1.00 85.31 214 PRO A O 1
ATOM 1716 N N . PHE A 1 215 ? 22.384 0.306 -24.533 1.00 87.62 215 PHE A N 1
ATOM 1717 C CA . PHE A 1 215 ? 21.064 -0.031 -24.010 1.00 87.62 215 PHE A CA 1
ATOM 1718 C C . PHE A 1 215 ? 20.465 1.144 -23.223 1.00 87.62 215 PHE A C 1
ATOM 1720 O O . PHE A 1 215 ? 21.084 1.656 -22.287 1.00 87.62 215 PHE A O 1
ATOM 1727 N N . ASP A 1 216 ? 19.247 1.543 -23.585 1.00 89.50 216 ASP A N 1
ATOM 1728 C CA . ASP A 1 216 ? 18.464 2.555 -22.876 1.00 89.50 216 ASP A CA 1
ATOM 1729 C C . ASP A 1 216 ? 17.169 1.928 -22.322 1.00 89.50 216 ASP A C 1
ATOM 1731 O O . ASP A 1 216 ? 16.267 1.598 -23.100 1.00 89.50 216 ASP A O 1
ATOM 1735 N N . PRO A 1 217 ? 17.026 1.775 -20.989 1.00 89.75 217 PRO A N 1
ATOM 1736 C CA . PRO A 1 217 ? 15.848 1.155 -20.389 1.00 89.75 217 PRO A CA 1
ATOM 1737 C C . PRO A 1 217 ? 14.579 2.014 -20.512 1.00 89.75 217 PRO A C 1
ATOM 1739 O O . PRO A 1 217 ? 13.486 1.505 -20.258 1.00 89.75 217 PRO A O 1
ATOM 1742 N N . PHE A 1 218 ? 14.693 3.291 -20.888 1.00 92.25 218 PHE A N 1
ATOM 1743 C CA . PHE A 1 218 ? 13.551 4.175 -21.132 1.00 92.25 218 PHE A CA 1
ATOM 17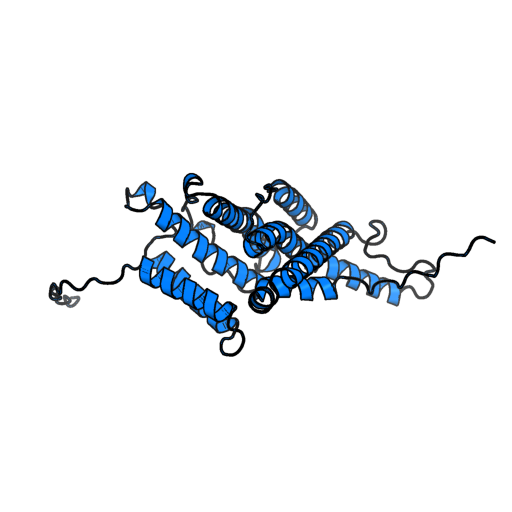44 C C . PHE A 1 218 ? 13.053 4.116 -22.583 1.00 92.25 218 PHE A C 1
ATOM 1746 O O . PHE A 1 218 ? 11.972 4.629 -22.878 1.00 92.25 218 PHE A O 1
ATOM 1753 N N . ASP A 1 219 ? 13.793 3.472 -23.489 1.00 91.81 219 ASP A N 1
ATOM 1754 C CA . ASP A 1 219 ? 13.402 3.347 -24.887 1.00 91.81 219 ASP A CA 1
ATOM 1755 C C . ASP A 1 219 ? 12.476 2.142 -25.112 1.00 91.81 219 ASP A C 1
ATOM 1757 O O . ASP A 1 219 ? 12.880 0.977 -25.053 1.00 91.81 219 ASP A O 1
ATOM 1761 N N . SER A 1 220 ? 11.218 2.431 -25.449 1.00 93.50 220 SER A N 1
ATOM 1762 C CA . SER A 1 220 ? 10.205 1.416 -25.770 1.00 93.50 220 SER A CA 1
ATOM 1763 C C . SER A 1 220 ? 10.546 0.538 -26.980 1.00 93.50 220 SER A C 1
ATOM 1765 O O . SER A 1 220 ? 10.015 -0.566 -27.089 1.00 93.50 220 SER A O 1
ATOM 1767 N N . ALA A 1 221 ? 11.437 0.990 -27.871 1.00 91.06 221 ALA A N 1
ATOM 1768 C CA . ALA A 1 221 ? 11.918 0.178 -28.985 1.00 91.06 221 ALA A CA 1
ATOM 1769 C C . ALA A 1 221 ? 12.937 -0.885 -28.538 1.00 91.06 221 ALA A C 1
ATOM 1771 O O . ALA A 1 221 ? 13.103 -1.891 -29.223 1.00 91.06 221 ALA A O 1
ATOM 1772 N N . GLN A 1 222 ? 13.611 -0.675 -27.401 1.00 88.62 222 GLN A N 1
ATOM 1773 C CA . GLN A 1 222 ? 14.623 -1.591 -26.863 1.00 88.62 222 GLN A CA 1
ATOM 1774 C C . GLN A 1 222 ? 14.070 -2.511 -25.776 1.00 88.62 222 GLN A C 1
ATOM 1776 O O . GLN A 1 222 ? 14.564 -3.622 -25.594 1.00 88.62 222 GLN A O 1
ATOM 1781 N N . THR A 1 223 ? 13.036 -2.082 -25.049 1.00 91.25 223 THR A N 1
ATOM 1782 C CA . THR A 1 223 ? 12.401 -2.909 -24.021 1.00 91.25 223 THR A CA 1
ATOM 1783 C C . THR A 1 223 ? 10.892 -2.684 -23.949 1.00 91.25 223 THR A C 1
ATOM 1785 O O . THR A 1 223 ? 10.432 -1.541 -23.898 1.00 91.25 223 THR A O 1
ATOM 1788 N N . PRO A 1 224 ? 10.083 -3.757 -23.837 1.00 94.06 224 PRO A N 1
ATOM 1789 C CA . PRO A 1 224 ? 8.641 -3.618 -23.653 1.00 94.06 224 PRO A CA 1
ATOM 1790 C C . PRO A 1 224 ? 8.278 -2.998 -22.296 1.00 94.06 224 PRO A C 1
ATOM 1792 O O . PRO A 1 224 ? 7.133 -2.609 -22.095 1.00 94.06 224 PRO A O 1
ATOM 1795 N N . TYR A 1 225 ? 9.221 -2.915 -21.351 1.00 95.00 225 TYR A N 1
ATOM 1796 C CA . TYR A 1 225 ? 8.978 -2.432 -19.991 1.00 95.00 225 TYR A CA 1
ATOM 1797 C C . TYR A 1 225 ? 9.349 -0.958 -19.784 1.00 95.00 225 TYR A C 1
ATOM 1799 O O . TYR A 1 225 ? 9.326 -0.495 -18.643 1.00 95.00 225 TYR A O 1
ATOM 1807 N N . ALA A 1 226 ? 9.660 -0.212 -20.849 1.00 93.94 226 ALA A N 1
ATOM 1808 C CA . ALA A 1 226 ? 10.068 1.194 -20.773 1.00 93.94 226 ALA A CA 1
ATOM 1809 C C . ALA A 1 226 ? 9.091 2.063 -19.960 1.00 93.94 226 ALA A C 1
ATOM 1811 O O . ALA A 1 226 ? 9.506 2.865 -19.124 1.00 93.94 226 ALA A O 1
ATOM 1812 N N . SER A 1 227 ? 7.779 1.841 -20.106 1.00 95.62 227 SER A N 1
ATOM 1813 C CA . SER A 1 227 ? 6.764 2.546 -19.312 1.00 95.62 227 SER A CA 1
ATOM 1814 C C . SER A 1 227 ? 6.871 2.257 -17.811 1.00 95.62 227 SER A C 1
ATOM 1816 O O . SER A 1 227 ? 6.665 3.159 -17.003 1.00 95.62 227 SER A O 1
ATOM 1818 N N . SER A 1 228 ? 7.233 1.031 -17.416 1.00 94.50 228 SER A N 1
ATOM 1819 C CA . SER A 1 228 ? 7.498 0.708 -16.006 1.00 94.50 228 SER A CA 1
ATOM 1820 C C . SER A 1 228 ? 8.763 1.369 -15.488 1.00 94.50 228 SER A C 1
ATOM 1822 O O . SER A 1 228 ? 8.777 1.803 -14.340 1.00 94.50 228 SER A O 1
ATOM 1824 N N . VAL A 1 229 ? 9.812 1.441 -16.310 1.00 93.50 229 VAL A N 1
ATOM 1825 C CA . VAL A 1 229 ? 11.060 2.125 -15.949 1.00 93.50 229 VAL A CA 1
ATOM 1826 C C . VAL A 1 229 ? 10.767 3.600 -15.683 1.00 93.50 229 VAL A C 1
ATOM 1828 O O . VAL A 1 229 ? 11.069 4.090 -14.599 1.00 93.50 229 VAL A O 1
ATOM 1831 N N . ALA A 1 230 ? 10.075 4.275 -16.605 1.00 94.75 230 ALA A N 1
ATOM 1832 C CA . ALA A 1 230 ? 9.666 5.666 -16.434 1.00 94.75 230 ALA A CA 1
ATOM 1833 C C . ALA A 1 230 ? 8.775 5.867 -15.194 1.00 94.75 230 ALA A C 1
ATOM 1835 O O . ALA A 1 230 ? 9.026 6.760 -14.387 1.00 94.75 230 ALA A O 1
ATOM 1836 N N . ALA A 1 231 ? 7.759 5.020 -14.998 1.00 94.62 231 ALA A N 1
ATOM 1837 C CA . ALA A 1 231 ? 6.845 5.132 -13.862 1.00 94.62 231 ALA A CA 1
ATOM 1838 C C . ALA A 1 231 ? 7.547 4.932 -12.509 1.00 94.62 231 ALA A C 1
ATOM 1840 O O . ALA A 1 231 ? 7.310 5.705 -11.580 1.00 94.62 231 ALA A O 1
ATOM 1841 N N . ALA A 1 232 ? 8.413 3.920 -12.395 1.00 92.00 232 ALA A N 1
ATOM 1842 C CA . ALA A 1 232 ? 9.190 3.666 -11.186 1.00 92.00 232 ALA A CA 1
ATOM 1843 C C . ALA A 1 232 ? 10.198 4.791 -10.921 1.00 92.00 232 ALA A C 1
ATOM 1845 O O . ALA A 1 232 ? 10.300 5.245 -9.785 1.00 92.00 232 ALA A O 1
ATOM 1846 N N . TYR A 1 233 ? 10.887 5.269 -11.961 1.00 89.12 233 TYR A N 1
ATOM 1847 C CA . TYR A 1 233 ? 11.847 6.364 -11.861 1.00 89.12 233 TYR A CA 1
ATOM 1848 C C . TYR A 1 233 ? 11.191 7.664 -11.379 1.00 89.12 233 TYR A C 1
ATOM 1850 O O . TYR A 1 233 ? 11.634 8.246 -10.393 1.00 89.12 233 TYR A O 1
ATOM 1858 N N . HIS A 1 234 ? 10.080 8.082 -11.990 1.00 91.06 234 HIS A N 1
ATOM 1859 C CA . HIS A 1 234 ? 9.364 9.286 -11.557 1.00 91.06 234 HIS A CA 1
ATOM 1860 C C . HIS A 1 234 ? 8.808 9.164 -10.137 1.00 91.06 234 HIS A C 1
ATOM 1862 O O . HIS A 1 234 ? 8.881 10.114 -9.358 1.00 91.06 234 HIS A O 1
ATOM 1868 N N . ALA A 1 235 ? 8.277 7.993 -9.775 1.00 90.94 235 ALA A N 1
ATOM 1869 C CA . ALA A 1 235 ? 7.821 7.748 -8.413 1.00 90.94 235 ALA A CA 1
ATOM 1870 C C . ALA A 1 235 ? 8.984 7.839 -7.411 1.00 90.94 235 ALA A C 1
ATOM 1872 O O . ALA A 1 235 ? 8.853 8.480 -6.374 1.00 90.94 235 ALA A O 1
ATOM 1873 N N . ALA A 1 236 ? 10.133 7.243 -7.732 1.00 87.31 236 ALA A N 1
ATOM 1874 C CA . ALA A 1 236 ? 11.353 7.314 -6.934 1.00 87.31 236 ALA A CA 1
ATOM 1875 C C . ALA A 1 236 ? 11.859 8.759 -6.752 1.00 87.31 236 ALA A C 1
ATOM 1877 O O . ALA A 1 236 ? 12.207 9.172 -5.640 1.00 87.31 236 ALA A O 1
ATOM 1878 N N . GLU A 1 237 ? 11.857 9.541 -7.827 1.00 88.31 237 GLU A N 1
ATOM 1879 C CA . GLU A 1 237 ? 12.253 10.947 -7.828 1.00 88.31 237 GLU A CA 1
ATOM 1880 C C . GLU A 1 237 ? 11.347 11.792 -6.919 1.00 88.31 237 GLU A C 1
ATOM 1882 O O . GLU A 1 237 ? 11.837 12.528 -6.060 1.00 88.31 237 GLU A O 1
ATOM 1887 N N . GLU A 1 238 ? 10.025 11.646 -7.045 1.00 88.69 238 GLU A N 1
ATOM 1888 C CA . GLU A 1 238 ? 9.062 12.389 -6.227 1.00 88.69 238 GLU A CA 1
ATOM 1889 C C . GLU A 1 238 ? 9.132 11.992 -4.748 1.00 88.69 238 GLU A C 1
ATOM 1891 O O . GLU A 1 238 ? 9.064 12.851 -3.866 1.00 88.69 238 GLU A O 1
ATOM 1896 N N . ILE A 1 239 ? 9.351 10.706 -4.457 1.00 86.62 239 ILE A N 1
ATOM 1897 C CA . ILE A 1 239 ? 9.585 10.230 -3.088 1.00 86.62 239 ILE A CA 1
ATOM 1898 C C . ILE A 1 239 ? 10.815 10.911 -2.491 1.00 86.62 239 ILE A C 1
ATOM 1900 O O . ILE A 1 239 ? 10.742 11.437 -1.381 1.00 86.62 239 ILE A O 1
ATOM 1904 N N . SER A 1 240 ? 11.917 10.950 -3.242 1.00 85.56 240 SER A N 1
ATOM 1905 C CA . SER A 1 240 ? 13.181 11.550 -2.804 1.00 85.56 240 SER A CA 1
ATOM 1906 C C . SER A 1 240 ? 13.045 13.055 -2.570 1.00 85.56 240 SER A C 1
ATOM 1908 O O . SER A 1 240 ? 13.447 13.559 -1.522 1.00 85.56 240 SER A O 1
ATOM 1910 N N . ARG A 1 241 ? 12.407 13.772 -3.504 1.00 87.56 241 ARG A N 1
ATOM 1911 C CA . ARG A 1 241 ? 12.115 15.208 -3.384 1.00 87.56 241 ARG A CA 1
ATOM 1912 C C . ARG A 1 241 ? 11.250 15.504 -2.162 1.00 87.56 241 ARG A C 1
ATOM 1914 O O . ARG A 1 241 ? 11.551 16.413 -1.390 1.00 87.56 241 ARG A O 1
ATOM 1921 N N . SER A 1 242 ? 10.181 14.733 -1.975 1.00 86.19 242 SER A N 1
ATOM 1922 C CA . SER A 1 242 ? 9.267 14.924 -0.855 1.00 86.19 242 SER A CA 1
ATOM 1923 C C . SER A 1 242 ? 9.921 14.585 0.486 1.00 86.19 242 SER A C 1
ATOM 1925 O O . SER A 1 242 ? 9.630 15.264 1.468 1.00 86.19 242 SER A O 1
ATOM 1927 N N . LEU A 1 243 ? 10.798 13.575 0.536 1.00 85.69 243 LEU A N 1
ATOM 1928 C CA . LEU A 1 243 ? 11.558 13.226 1.736 1.00 85.69 243 LEU A CA 1
ATOM 1929 C C . LEU A 1 243 ? 12.562 14.324 2.085 1.00 85.69 243 LEU A C 1
ATOM 1931 O O . LEU A 1 243 ? 12.626 14.730 3.238 1.00 85.69 243 LEU A O 1
ATOM 1935 N N . HIS A 1 244 ? 13.289 14.850 1.097 1.00 86.19 244 HIS A N 1
ATOM 1936 C CA . HIS A 1 244 ? 14.190 15.981 1.304 1.00 86.19 244 HIS A CA 1
ATOM 1937 C C . HIS A 1 244 ? 13.444 17.193 1.877 1.00 86.19 244 HIS A C 1
ATOM 1939 O O . HIS A 1 244 ? 13.874 17.771 2.870 1.00 86.19 244 HIS A O 1
ATOM 1945 N N . GLY A 1 245 ? 12.293 17.555 1.298 1.00 87.62 245 GLY A N 1
ATOM 1946 C CA . GLY A 1 245 ? 11.458 18.638 1.830 1.00 87.62 245 GLY A CA 1
ATOM 1947 C C . GLY A 1 245 ? 10.997 18.390 3.270 1.00 87.62 245 GLY A C 1
ATOM 1948 O O . GLY A 1 245 ? 10.992 19.316 4.081 1.00 87.62 245 GLY A O 1
ATOM 1949 N N . PHE A 1 246 ? 10.654 17.142 3.605 1.00 86.75 246 PHE A N 1
ATOM 1950 C CA . PHE A 1 246 ? 10.255 16.775 4.962 1.00 86.75 246 PHE A CA 1
ATOM 1951 C C . PHE A 1 246 ? 11.420 16.869 5.955 1.00 86.75 246 PHE A C 1
ATOM 1953 O O . PHE A 1 246 ? 11.252 17.485 6.999 1.00 86.75 246 PHE A O 1
ATOM 1960 N N . VAL A 1 247 ? 12.607 16.370 5.596 1.00 87.12 247 VAL A N 1
ATOM 1961 C CA . VAL A 1 247 ? 13.839 16.481 6.401 1.00 87.12 247 VAL A CA 1
ATOM 1962 C C . VAL A 1 247 ? 14.205 17.942 6.672 1.00 87.12 247 VAL A C 1
ATOM 1964 O O . VAL A 1 247 ? 14.525 18.297 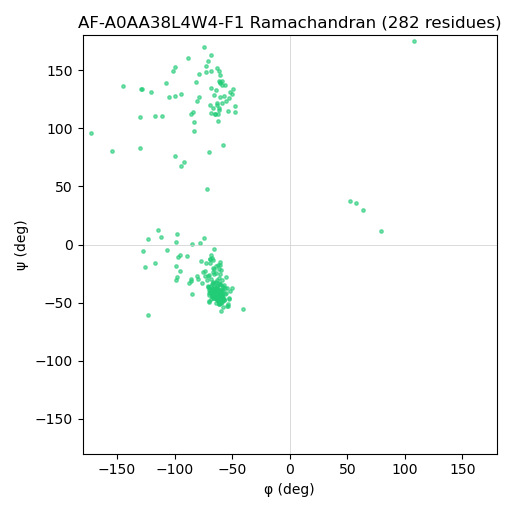7.798 1.00 87.12 247 VAL A O 1
ATOM 1967 N N . VAL A 1 248 ? 14.106 18.813 5.662 1.00 89.75 248 VAL A N 1
ATOM 1968 C CA . VAL A 1 248 ? 14.361 20.256 5.833 1.00 89.75 248 VAL A CA 1
ATOM 1969 C C . VAL A 1 248 ? 13.363 20.905 6.800 1.00 89.75 248 VAL A C 1
ATOM 1971 O O . VAL A 1 248 ? 13.709 21.873 7.473 1.00 89.75 248 VAL A O 1
ATOM 1974 N N . THR A 1 249 ? 12.134 20.388 6.870 1.00 88.69 249 THR A N 1
ATOM 1975 C CA . THR A 1 249 ? 11.079 20.937 7.735 1.00 88.69 249 THR A CA 1
ATOM 1976 C C . THR A 1 249 ? 11.159 20.388 9.163 1.00 88.69 249 THR A C 1
ATOM 1978 O O . THR A 1 249 ? 10.984 21.148 10.111 1.00 88.69 249 THR A O 1
ATOM 1981 N N . ASP A 1 250 ? 11.410 19.085 9.323 1.00 87.75 250 ASP A N 1
ATOM 1982 C CA . ASP A 1 250 ? 11.442 18.376 10.608 1.00 87.75 250 ASP A CA 1
ATOM 1983 C C . ASP A 1 250 ? 12.351 17.127 10.531 1.00 87.75 250 ASP A C 1
ATOM 1985 O O . ASP A 1 250 ? 11.895 15.996 10.332 1.00 87.75 250 ASP A O 1
ATOM 1989 N N . ASP A 1 251 ? 13.666 17.335 10.657 1.00 86.25 251 ASP A N 1
ATOM 1990 C CA . ASP A 1 251 ? 14.684 16.275 10.568 1.00 86.25 251 ASP A CA 1
ATOM 1991 C C . ASP A 1 251 ? 14.546 15.218 11.679 1.00 86.25 251 ASP A C 1
ATOM 1993 O O . ASP A 1 251 ? 14.705 14.018 11.439 1.00 86.25 251 ASP A O 1
ATOM 1997 N N . GLU A 1 252 ? 14.178 15.636 12.897 1.00 86.44 252 GLU A N 1
ATOM 1998 C CA . GLU A 1 252 ? 14.023 14.716 14.025 1.00 86.44 252 GLU A CA 1
ATOM 1999 C C . GLU A 1 252 ? 12.890 13.717 13.769 1.00 86.44 252 GLU A C 1
ATOM 2001 O O . GLU A 1 252 ? 13.055 12.509 13.984 1.00 86.44 252 GLU A O 1
ATOM 2006 N N . LEU A 1 253 ? 11.739 14.201 13.292 1.00 83.00 253 LEU A N 1
ATOM 2007 C CA . LEU A 1 253 ? 10.623 13.336 12.939 1.00 83.00 253 LEU A CA 1
ATOM 2008 C C . LEU A 1 253 ? 10.940 12.512 11.687 1.00 83.00 253 LEU A C 1
ATOM 2010 O O . LEU A 1 253 ? 10.667 11.310 11.674 1.00 83.00 253 LEU A O 1
ATOM 2014 N N . ALA A 1 254 ? 11.571 13.102 10.668 1.00 81.81 254 ALA A N 1
ATOM 2015 C CA . ALA A 1 254 ? 11.969 12.393 9.453 1.00 81.81 254 ALA A CA 1
ATOM 2016 C C . ALA A 1 254 ? 12.893 11.197 9.742 1.00 81.81 254 ALA A C 1
ATOM 2018 O O . ALA A 1 254 ? 12.687 10.113 9.186 1.00 81.81 254 ALA A O 1
ATOM 2019 N N . GLY A 1 255 ? 13.834 11.338 10.681 1.00 79.31 255 GLY A N 1
ATOM 2020 C CA . GLY A 1 255 ? 14.716 10.255 11.125 1.00 79.31 255 GLY A CA 1
ATOM 2021 C C . GLY A 1 255 ? 14.001 9.078 11.807 1.00 79.31 255 GLY A C 1
ATOM 2022 O O . GLY A 1 255 ? 14.558 7.981 11.889 1.00 79.31 255 GLY A O 1
ATOM 2023 N N . ARG A 1 256 ? 12.759 9.265 12.276 1.00 78.88 256 ARG A N 1
ATOM 2024 C CA . ARG A 1 256 ? 11.967 8.235 12.975 1.00 78.88 256 ARG A CA 1
ATOM 2025 C C . ARG A 1 256 ? 11.016 7.465 12.051 1.00 78.88 256 ARG A C 1
ATOM 2027 O O . ARG A 1 256 ? 10.633 6.340 12.368 1.00 78.88 256 ARG A O 1
ATOM 2034 N N . VAL A 1 257 ? 10.629 8.014 10.899 1.00 73.38 257 VAL A N 1
ATOM 2035 C CA . VAL A 1 257 ? 9.588 7.425 10.030 1.00 73.38 257 VAL A CA 1
ATOM 2036 C C . VAL A 1 257 ? 10.200 6.528 8.937 1.00 73.38 257 VAL A C 1
ATOM 2038 O O . VAL A 1 257 ? 10.147 6.813 7.740 1.00 73.38 257 VAL A O 1
ATOM 2041 N N . TRP A 1 258 ? 10.791 5.398 9.348 1.00 65.12 258 TRP A N 1
ATOM 2042 C CA . TRP A 1 258 ? 11.633 4.563 8.469 1.00 65.12 258 TRP A CA 1
ATOM 2043 C C . TRP A 1 258 ? 10.913 3.925 7.264 1.00 65.12 258 TRP A C 1
ATOM 2045 O O . TRP A 1 258 ? 11.520 3.711 6.215 1.00 65.12 258 TRP A O 1
ATOM 2055 N N . PHE A 1 259 ? 9.625 3.576 7.376 1.00 61.97 259 PHE A N 1
ATOM 2056 C CA . PHE A 1 259 ? 8.931 2.884 6.278 1.00 61.97 259 PHE A CA 1
ATOM 2057 C C . PHE A 1 259 ? 8.726 3.811 5.064 1.00 61.97 259 PHE A C 1
ATOM 2059 O O . PHE A 1 259 ? 8.516 3.324 3.956 1.00 61.97 259 PHE A O 1
ATOM 2066 N N . LEU A 1 260 ? 8.871 5.131 5.251 1.00 57.50 260 LEU A N 1
ATOM 2067 C CA . LEU A 1 260 ? 8.880 6.127 4.178 1.00 57.50 260 LEU A CA 1
ATOM 2068 C C . LEU A 1 260 ? 10.291 6.340 3.604 1.00 57.50 260 LEU A C 1
ATOM 2070 O O . LEU A 1 260 ? 10.439 6.493 2.392 1.00 57.50 260 LEU A O 1
ATOM 2074 N N . THR A 1 261 ? 11.348 6.235 4.420 1.00 54.38 261 THR A N 1
ATOM 2075 C CA . THR A 1 261 ? 12.742 6.289 3.936 1.00 54.38 261 THR A CA 1
ATOM 2076 C C . THR A 1 261 ? 13.177 5.016 3.199 1.00 54.38 261 THR A C 1
ATOM 2078 O O . THR A 1 261 ? 14.040 5.095 2.328 1.00 54.38 261 THR A O 1
ATOM 2081 N N . TYR A 1 262 ? 12.539 3.859 3.437 1.00 61.84 262 TYR A N 1
ATOM 2082 C CA . TYR A 1 262 ? 12.739 2.629 2.645 1.00 61.84 262 TYR A CA 1
ATOM 2083 C C . TYR A 1 262 ? 12.468 2.846 1.150 1.00 61.84 262 TYR A C 1
ATOM 2085 O O . TYR A 1 262 ? 13.238 2.387 0.303 1.00 61.84 262 TYR A O 1
ATOM 2093 N N . HIS A 1 263 ? 11.403 3.579 0.818 1.00 55.69 263 HIS A N 1
ATOM 2094 C CA . HIS A 1 263 ? 11.122 3.940 -0.566 1.00 55.69 263 HIS A CA 1
ATOM 2095 C C . HIS A 1 263 ? 12.150 4.931 -1.118 1.00 55.69 263 HIS A C 1
ATOM 2097 O O . HIS A 1 263 ? 12.453 4.845 -2.299 1.00 55.69 263 HIS A O 1
ATOM 2103 N N . GLY A 1 264 ? 12.738 5.789 -0.277 1.00 54.34 264 GLY A N 1
ATOM 2104 C CA . GLY A 1 264 ? 13.866 6.659 -0.630 1.00 54.34 264 GLY A CA 1
ATOM 2105 C C . G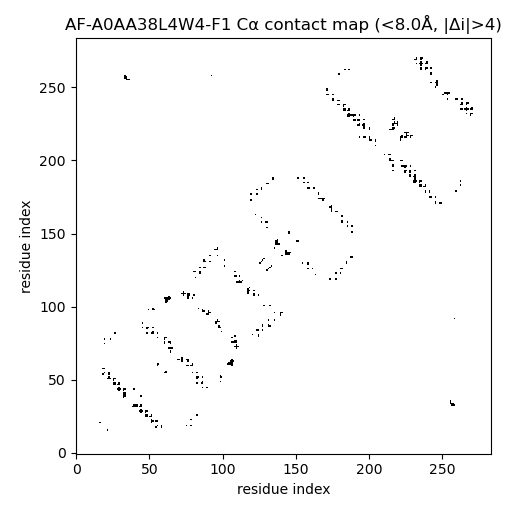LY A 1 264 ? 15.168 5.894 -0.909 1.00 54.34 264 GLY A C 1
ATOM 2106 O O . GLY A 1 264 ? 15.842 6.179 -1.891 1.00 54.34 264 GLY A O 1
ATOM 2107 N N . PHE A 1 265 ? 15.501 4.864 -0.123 1.00 56.56 265 PHE A N 1
ATOM 2108 C CA . PHE A 1 265 ? 16.639 3.977 -0.419 1.00 56.56 265 PHE A CA 1
ATOM 2109 C C . PHE A 1 265 ? 16.398 3.173 -1.700 1.00 56.56 265 PHE A C 1
ATOM 2111 O O . PHE A 1 265 ? 17.268 3.105 -2.565 1.00 56.56 265 PHE A O 1
ATOM 2118 N N . SER A 1 266 ? 15.192 2.613 -1.857 1.00 56.72 266 SER A N 1
ATOM 2119 C CA . SER A 1 266 ? 14.792 1.975 -3.110 1.00 56.72 266 SER A CA 1
ATOM 2120 C C . SER A 1 266 ? 14.911 2.976 -4.260 1.00 56.72 266 SER A C 1
ATOM 2122 O O . SER A 1 266 ? 15.538 2.659 -5.255 1.00 56.72 266 SER A O 1
ATOM 2124 N N . ALA A 1 267 ? 14.405 4.198 -4.119 1.00 56.41 267 ALA A N 1
ATOM 2125 C CA . ALA A 1 267 ? 14.509 5.246 -5.126 1.00 56.41 267 ALA A CA 1
ATOM 2126 C C . ALA A 1 267 ? 15.960 5.568 -5.502 1.00 56.41 267 ALA A C 1
ATOM 2128 O O . ALA A 1 267 ? 16.285 5.575 -6.682 1.00 56.41 267 ALA A O 1
ATOM 2129 N N . ALA A 1 268 ? 16.845 5.742 -4.519 1.00 57.03 268 ALA A N 1
ATOM 2130 C CA . ALA A 1 268 ? 18.257 6.040 -4.743 1.00 57.03 268 ALA A CA 1
ATOM 2131 C C . ALA A 1 268 ? 18.988 4.939 -5.532 1.00 57.03 268 ALA A C 1
ATOM 2133 O O . ALA A 1 268 ? 19.846 5.251 -6.349 1.00 57.03 268 ALA A O 1
ATOM 2134 N N . VAL A 1 269 ? 18.620 3.666 -5.340 1.00 60.31 269 VAL A N 1
ATOM 2135 C CA . VAL A 1 269 ? 19.149 2.539 -6.135 1.00 60.31 269 VAL A CA 1
ATOM 2136 C C . VAL A 1 269 ? 18.625 2.550 -7.579 1.00 60.31 269 VAL A C 1
ATOM 2138 O O . VAL A 1 269 ? 19.286 2.036 -8.475 1.00 60.31 269 VAL A O 1
ATOM 2141 N N . HIS A 1 270 ? 17.437 3.117 -7.812 1.00 53.12 270 HIS A N 1
ATOM 2142 C CA . HIS A 1 270 ? 16.787 3.159 -9.128 1.00 53.12 270 HIS A CA 1
ATOM 2143 C C . HIS A 1 270 ? 17.059 4.473 -9.884 1.00 53.12 270 HIS A C 1
ATOM 2145 O O . HIS A 1 270 ? 16.743 4.567 -11.070 1.00 53.12 270 HIS A O 1
ATOM 2151 N N . SER A 1 271 ? 17.663 5.470 -9.234 1.00 46.53 271 SER A N 1
ATOM 2152 C CA . SER A 1 271 ? 18.159 6.675 -9.892 1.00 46.53 271 SER A CA 1
ATOM 2153 C C . SER A 1 271 ? 19.499 6.380 -10.572 1.00 46.53 271 SER A C 1
ATOM 2155 O O . SER A 1 271 ? 20.417 5.898 -9.904 1.00 46.53 271 SER A O 1
ATOM 2157 N N . PRO A 1 272 ? 19.669 6.670 -11.877 1.00 48.38 272 PRO A N 1
ATOM 2158 C CA . PRO A 1 272 ? 20.988 6.623 -12.475 1.00 48.38 272 PRO A CA 1
ATOM 2159 C C . PRO A 1 272 ? 21.879 7.656 -11.769 1.00 48.38 272 PRO A C 1
ATOM 2161 O O . PRO A 1 272 ? 21.373 8.682 -11.297 1.00 48.38 272 PRO A O 1
ATOM 2164 N N . PRO A 1 273 ? 23.199 7.415 -11.671 1.00 41.91 273 PRO A N 1
ATOM 2165 C CA . PRO A 1 273 ? 24.113 8.425 -11.163 1.00 41.91 273 PRO A CA 1
ATOM 2166 C C . PRO A 1 273 ? 23.886 9.707 -11.958 1.00 41.91 273 PRO A C 1
ATOM 2168 O O . PRO A 1 273 ? 23.890 9.679 -13.192 1.00 41.91 273 PRO A O 1
ATOM 2171 N N . VAL A 1 274 ? 23.634 10.808 -11.244 1.00 39.47 274 VAL A N 1
ATOM 2172 C CA . VAL A 1 274 ? 23.485 12.139 -11.835 1.00 39.47 274 VAL A CA 1
ATOM 2173 C C . VAL A 1 274 ? 24.646 12.325 -12.801 1.00 39.47 274 VAL A C 1
ATOM 2175 O O . VAL A 1 274 ? 25.811 12.321 -12.397 1.00 39.47 274 VAL A O 1
ATOM 2178 N N . ARG A 1 275 ? 24.333 12.425 -14.095 1.00 39.25 275 ARG A N 1
ATOM 2179 C CA . ARG A 1 275 ? 25.317 12.809 -15.098 1.00 39.25 275 ARG A CA 1
ATOM 2180 C C . ARG A 1 275 ? 25.723 14.221 -14.695 1.00 39.25 275 ARG A C 1
ATOM 2182 O O . ARG A 1 275 ? 24.905 15.125 -14.799 1.00 39.25 275 ARG A O 1
ATOM 2189 N N . GLN A 1 276 ? 26.925 14.393 -14.144 1.00 34.88 276 GLN A N 1
ATOM 2190 C CA . GLN A 1 276 ? 27.484 15.727 -13.956 1.00 34.88 276 GLN A CA 1
ATOM 2191 C C . GLN A 1 276 ? 27.420 16.407 -15.322 1.00 34.88 276 GLN A C 1
ATOM 2193 O O . GLN A 1 276 ? 28.007 15.906 -16.287 1.00 34.88 276 GLN A O 1
ATOM 2198 N N . ASP A 1 277 ? 26.612 17.461 -15.414 1.00 37.94 277 ASP A N 1
ATOM 2199 C CA . ASP A 1 277 ? 26.401 18.200 -16.647 1.00 37.94 277 ASP A CA 1
ATOM 2200 C C . ASP A 1 277 ? 27.757 18.560 -17.254 1.00 37.94 277 ASP A C 1
ATOM 2202 O O . ASP A 1 277 ? 28.657 19.071 -16.579 1.00 37.94 277 ASP A O 1
ATOM 2206 N N . ARG A 1 278 ? 27.921 18.260 -18.548 1.00 39.25 278 ARG A N 1
ATOM 2207 C CA . ARG A 1 278 ? 29.047 18.800 -19.311 1.00 39.25 278 ARG A CA 1
ATOM 2208 C C . ARG A 1 278 ? 28.984 20.325 -19.203 1.00 39.25 278 ARG A C 1
ATOM 2210 O O . ARG A 1 278 ? 27.894 20.875 -19.359 1.00 39.25 278 ARG A O 1
ATOM 2217 N N . PRO A 1 279 ? 30.120 21.012 -19.001 1.00 35.16 279 PRO A N 1
ATOM 2218 C CA . PRO A 1 279 ? 30.135 22.464 -19.001 1.00 35.16 279 PRO A CA 1
ATOM 2219 C C . PRO A 1 279 ? 29.575 22.978 -20.330 1.00 35.16 279 PRO A C 1
ATOM 2221 O O . PRO A 1 279 ? 29.989 22.544 -21.409 1.00 35.16 279 PRO A O 1
ATOM 2224 N N . THR A 1 280 ? 28.600 23.877 -20.230 1.00 36.97 280 THR A N 1
ATOM 2225 C CA . THR A 1 280 ? 28.014 24.615 -21.347 1.00 36.97 280 THR A CA 1
ATOM 2226 C C . THR A 1 280 ? 29.145 25.260 -22.156 1.00 36.97 280 THR A C 1
ATOM 2228 O O . THR A 1 280 ? 30.017 25.891 -21.548 1.00 36.97 280 THR A O 1
ATOM 2231 N N . PRO A 1 281 ? 29.181 25.136 -23.497 1.00 38.34 281 PRO A N 1
ATOM 2232 C CA . PRO A 1 281 ? 30.172 25.851 -24.282 1.00 38.34 281 PRO A CA 1
ATOM 2233 C C . PRO A 1 281 ? 29.924 27.346 -24.105 1.00 38.34 281 PRO A C 1
ATOM 2235 O O . PRO A 1 281 ? 28.835 27.841 -24.400 1.00 38.34 281 PRO A O 1
ATOM 2238 N N . GLN A 1 282 ? 30.927 28.056 -23.593 1.00 36.66 282 GLN A N 1
ATOM 2239 C CA . GLN A 1 282 ? 30.941 29.508 -23.652 1.00 36.66 282 GLN A CA 1
ATOM 2240 C C . GLN A 1 282 ? 30.953 29.896 -25.131 1.00 36.66 282 GLN A C 1
ATOM 2242 O O . GLN A 1 282 ? 31.885 29.556 -25.860 1.00 36.66 282 GLN A O 1
ATOM 2247 N N . LEU A 1 283 ? 29.880 30.550 -25.569 1.00 41.31 283 LEU A N 1
ATOM 2248 C CA . LEU A 1 283 ? 29.850 31.257 -26.841 1.00 41.31 283 LEU A CA 1
ATOM 2249 C C . LEU A 1 283 ? 30.924 32.352 -26.776 1.00 41.31 283 LEU A C 1
ATOM 2251 O O . LEU A 1 283 ? 30.863 33.210 -25.894 1.00 41.31 283 LEU A O 1
ATOM 2255 N N . GLN A 1 284 ? 31.919 32.254 -27.662 1.00 42.94 284 GLN A N 1
ATOM 2256 C CA . GLN A 1 284 ? 32.803 33.367 -28.014 1.00 42.94 284 GLN A CA 1
ATOM 2257 C C . GLN A 1 284 ? 32.051 34.373 -28.880 1.00 42.94 284 GLN A C 1
ATOM 2259 O O . GLN A 1 284 ? 31.236 33.922 -29.719 1.00 42.94 284 GLN A O 1
#

Solvent-accessible surface area (backbone atoms only — not comparable to full-atom values): 16246 Å² total; per-residue (Å²): 139,79,85,81,74,87,89,74,78,80,91,68,92,63,88,69,77,49,73,66,54,54,32,50,51,29,46,52,49,19,54,45,27,54,38,45,66,90,85,34,47,74,63,56,17,51,51,32,38,50,52,25,47,51,49,37,53,75,73,46,36,43,42,40,42,68,84,72,74,43,83,64,39,48,62,45,25,43,52,34,46,53,46,50,40,54,40,47,55,51,16,64,76,68,72,45,83,63,92,69,65,67,92,76,50,66,42,57,82,43,66,56,90,74,38,74,67,42,43,53,51,49,50,53,43,48,44,35,61,74,40,49,49,59,44,43,36,51,74,65,41,96,74,38,88,55,84,51,72,65,56,51,53,54,47,49,57,54,49,65,68,66,70,66,83,73,68,92,53,94,46,61,67,60,47,43,53,54,61,40,56,60,28,55,50,44,25,65,68,17,45,65,45,27,50,50,34,50,52,54,39,53,55,49,52,72,71,43,85,81,60,92,66,79,82,50,56,68,36,60,93,77,27,94,34,10,66,29,29,49,47,19,41,53,20,21,50,52,45,40,54,48,49,52,55,38,36,77,74,40,46,74,62,50,74,28,47,50,83,61,48,51,52,31,55,54,18,59,73,62,46,74,80,79,74,78,74,75,81,76,80,78,82,128

Secondary structure (DSSP, 8-state):
-PPPP----------PPPHHHHHHHHHHHHHHHHH-TTT--HHHHHHHHHHHHHHHHHTTTTS-GGGGT-TTHHHHHHHHHHHHHHHHHHHHHHTPPPSS-GGG--PPPPPGGG-HHHHHHHHHHHHIIIIIHHHHHHHH-SS-S--SHHHHHHHHHHHHHT-------S-HHHHHHHHHHHHHHHHHHHHHHHHHHHHHHHHHHHH-TT-SS---TT-TTT-TTHHHHHHHHHHHHHHHHHHHHHHHH-HHHHTT-HHHHHHHHHHHHHSPP---PPPPP---

Sequence (284 aa):
MVPAWPRRFPEENQKRNSPEDTIRALGLMASYFSMASRHHSRDSTWAAIALAAKLCKGAGLHRDPARWNLPLVQRRRALFWEVYQSDISHSIALGRPPITPLSFVDCDYADEDLGSHQTICNLKYKYCRDAFVPIMDLLLSAYPTKRSYREVLELDAKIRRLQVPVPPSDNALETFYARQLLNAVLLTLHRSYMARAILNGNEAAAQDVDSSRPFDPFDSAQTPYASSVAAAYHAAEEISRSLHGFVVTDDELAGRVWFLTYHGFSAAVHSPPVRQDRPTPQLQ

Foldseek 3Di:
DDDDDDPDDDPDVDPDPDLLNVLVVLLVVLLCLLQVVPPHDLVNSLVSLLVSLVSLVVVPLLEQVVVVVDPPRQVSLLSNLSSQLSQLLSCLVVLHDGNDQNVSGPHDHHDPVVDDVSVLSVLSSCLSPLQSNLLSLVRNNPDRPDDDPVVLVVSLVSLVVSDDPQPDDPDLVSSLVSLLSSLVRLLSSLVVLLVVLVVVQVVVCVVCVPDPDRDDSLDCVRDVSNVSLVSNQVSLVSLLVSLVVSCVVPVPSSSRNVSSCSSNVVSVVSDDPPPPDDPDDPDD

Mean predicted aligned error: 9.56 Å

Radius of gyration: 23.37 Å; Cα contacts (8 Å, |Δi|>4): 302; chains: 1; bounding box: 60×71×72 Å

pLDDT: mean 81.17, std 16.4, range [34.88, 97.25]

InterPro domains:
  IPR007219 Xylanolytic transcriptional activator, regulatory domain [PF04082] (21-113)
  IPR007219 Xylanolytic transcriptional activator, regulatory domain [SM00906] (45-116)